Protein AF-A0A2V9WHB7-F1 (afdb_monomer)

Structure (mmCIF, N/CA/C/O backbone):
data_AF-A0A2V9WHB7-F1
#
_entry.id   AF-A0A2V9WHB7-F1
#
loop_
_atom_site.group_PDB
_atom_site.id
_atom_site.type_symbol
_atom_site.label_atom_id
_atom_site.label_alt_id
_atom_site.label_comp_id
_atom_site.label_asym_id
_atom_site.label_entity_id
_atom_site.label_seq_id
_atom_site.pdbx_PDB_ins_code
_atom_site.Cartn_x
_atom_site.Cartn_y
_atom_site.Cartn_z
_atom_site.occupancy
_atom_site.B_iso_or_equiv
_atom_site.auth_seq_id
_atom_site.auth_comp_id
_atom_site.auth_asym_id
_atom_site.auth_atom_id
_atom_site.pdbx_PDB_model_num
ATOM 1 N N . MET A 1 1 ? 63.981 -24.434 88.222 1.00 38.59 1 MET A N 1
ATOM 2 C CA . MET A 1 1 ? 64.074 -25.022 86.869 1.00 38.59 1 MET A CA 1
ATOM 3 C C . MET A 1 1 ? 62.686 -25.508 86.463 1.00 38.59 1 MET A C 1
ATOM 5 O O . MET A 1 1 ? 61.966 -25.971 87.336 1.00 38.59 1 MET A O 1
ATOM 9 N N . THR A 1 2 ? 62.354 -25.331 85.175 1.00 35.75 2 THR A N 1
ATOM 10 C CA . THR A 1 2 ? 61.215 -25.863 84.380 1.00 35.75 2 THR A CA 1
ATOM 11 C C . THR A 1 2 ? 59.774 -25.357 84.613 1.00 35.75 2 THR A C 1
ATOM 13 O O . THR A 1 2 ? 58.996 -25.947 85.348 1.00 35.75 2 THR A O 1
ATOM 16 N N . ASN A 1 3 ? 59.457 -24.267 83.893 1.00 35.62 3 ASN A N 1
ATOM 17 C CA . ASN A 1 3 ? 58.356 -24.009 82.935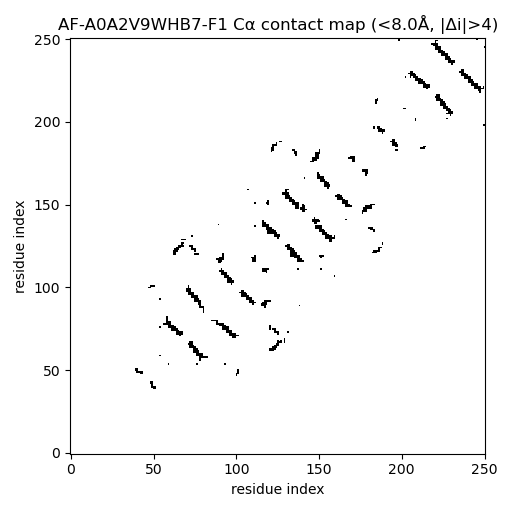 1.00 35.62 3 ASN A CA 1
ATOM 18 C C . ASN A 1 3 ? 56.959 -24.653 83.073 1.00 35.62 3 ASN A C 1
ATOM 20 O O . ASN A 1 3 ? 56.807 -25.867 82.998 1.00 35.62 3 ASN A O 1
ATOM 24 N N . GLY A 1 4 ? 55.928 -23.798 82.975 1.00 34.91 4 GLY A N 1
ATOM 25 C CA . GLY A 1 4 ? 54.572 -24.172 82.550 1.00 34.91 4 GLY A CA 1
ATOM 26 C C . GLY A 1 4 ? 53.637 -22.966 82.360 1.00 34.91 4 GLY A C 1
ATOM 27 O O . GLY A 1 4 ? 53.060 -22.471 83.318 1.00 34.91 4 GLY A O 1
ATOM 28 N N . ILE A 1 5 ? 53.477 -22.497 81.117 1.00 42.34 5 ILE A N 1
ATOM 29 C CA . ILE A 1 5 ? 52.493 -21.483 80.687 1.00 42.34 5 ILE A CA 1
ATOM 30 C C . ILE A 1 5 ? 51.144 -22.170 80.430 1.00 42.34 5 ILE A C 1
ATOM 32 O O . ILE A 1 5 ? 51.133 -23.123 79.655 1.00 42.34 5 ILE A O 1
ATOM 36 N N . ARG A 1 6 ? 50.012 -21.628 80.918 1.00 40.28 6 ARG A N 1
ATOM 37 C CA . ARG A 1 6 ? 48.713 -21.693 80.206 1.00 40.28 6 ARG A CA 1
ATOM 38 C C . ARG A 1 6 ? 47.876 -20.428 80.423 1.00 40.28 6 ARG A C 1
ATOM 40 O O . ARG A 1 6 ? 47.549 -20.062 81.545 1.00 40.28 6 ARG A O 1
ATOM 47 N N . LYS A 1 7 ? 47.572 -19.770 79.299 1.00 38.78 7 LYS A N 1
ATOM 48 C CA . LYS A 1 7 ? 46.720 -18.584 79.156 1.00 38.78 7 LYS A CA 1
ATOM 49 C C . LYS A 1 7 ? 45.236 -18.968 79.117 1.00 38.78 7 LYS A C 1
ATOM 51 O O . LYS A 1 7 ? 44.870 -20.022 78.607 1.00 38.78 7 LYS A O 1
ATOM 56 N N . LEU A 1 8 ? 44.435 -18.045 79.639 1.00 35.12 8 LEU A N 1
ATOM 57 C CA . LEU A 1 8 ? 42.978 -17.993 79.739 1.00 35.12 8 LEU A CA 1
ATOM 58 C C . LEU A 1 8 ? 42.298 -18.018 78.352 1.00 35.12 8 LEU A C 1
ATOM 60 O O . LEU A 1 8 ? 42.702 -17.268 77.464 1.00 35.12 8 LEU A O 1
ATOM 64 N N . SER A 1 9 ? 41.252 -18.828 78.173 1.00 35.56 9 SER A N 1
ATOM 65 C CA . SER A 1 9 ? 40.409 -18.855 76.967 1.00 35.56 9 SER A CA 1
ATOM 66 C C . SER A 1 9 ? 38.978 -18.428 77.306 1.00 35.56 9 SER A C 1
ATOM 68 O O . SER A 1 9 ? 38.278 -19.140 78.024 1.00 35.56 9 SER A O 1
ATOM 70 N N . LEU A 1 10 ? 38.559 -17.273 76.778 1.00 36.78 10 LEU A N 1
ATOM 71 C CA . LEU A 1 10 ? 37.187 -16.758 76.793 1.00 36.78 10 LEU A CA 1
ATOM 72 C C . LEU A 1 10 ? 36.605 -16.909 75.372 1.00 36.78 10 LEU A C 1
ATOM 74 O O . LEU A 1 10 ? 37.235 -16.469 74.411 1.00 36.78 10 LEU A O 1
ATOM 78 N N . LEU A 1 11 ? 35.438 -17.545 75.233 1.00 38.72 11 LEU A N 1
ATOM 79 C CA . LEU A 1 11 ? 34.651 -17.576 73.991 1.00 38.72 11 LEU A CA 1
ATOM 80 C C . LEU A 1 11 ? 34.031 -16.199 73.710 1.00 38.72 11 LEU A C 1
ATOM 82 O O . LEU A 1 11 ? 33.602 -15.570 74.667 1.00 38.72 11 LEU A O 1
ATOM 86 N N . LEU A 1 12 ? 33.879 -15.797 72.436 1.00 35.06 12 LEU A N 1
ATOM 87 C CA . LEU A 1 12 ? 32.679 -15.128 71.880 1.00 35.06 12 LEU A CA 1
ATOM 88 C C . LEU A 1 12 ? 32.832 -14.879 70.362 1.00 35.06 12 LEU A C 1
ATOM 90 O O . LEU A 1 12 ? 33.938 -14.704 69.858 1.00 35.06 12 LEU A O 1
ATOM 94 N N . GLY A 1 13 ? 31.718 -14.989 69.633 1.00 34.31 13 GLY A N 1
ATOM 95 C CA . GLY A 1 13 ? 31.661 -15.342 68.212 1.00 34.31 13 GLY A CA 1
ATOM 96 C C . GLY A 1 13 ? 31.868 -14.231 67.178 1.00 34.31 13 GLY A C 1
ATOM 97 O O . GLY A 1 13 ? 31.855 -13.040 67.466 1.00 34.31 13 GLY A O 1
ATOM 98 N N . PHE A 1 14 ? 32.024 -14.672 65.927 1.00 34.84 14 PHE A N 1
ATOM 99 C CA . PHE A 1 14 ? 32.126 -13.827 64.740 1.00 34.84 14 PHE A CA 1
ATOM 100 C C . PHE A 1 14 ? 30.736 -13.390 64.252 1.00 34.84 14 PHE A C 1
ATOM 102 O O . PHE A 1 14 ? 29.959 -14.218 63.779 1.00 34.84 14 PHE A O 1
ATOM 109 N N . ALA A 1 15 ? 30.455 -12.086 64.285 1.00 37.97 15 ALA A N 1
ATOM 110 C CA . ALA A 1 15 ? 29.385 -11.459 63.509 1.00 37.97 15 ALA A CA 1
ATOM 111 C C . ALA A 1 15 ? 30.008 -10.658 62.351 1.00 37.97 15 ALA A C 1
ATOM 113 O O . ALA A 1 15 ? 30.907 -9.845 62.559 1.00 37.97 15 ALA A O 1
ATOM 114 N N . ARG A 1 16 ? 29.558 -10.913 61.116 1.00 41.75 16 ARG A N 1
ATOM 115 C CA . ARG A 1 16 ? 29.982 -10.199 59.898 1.00 41.75 16 ARG A CA 1
ATOM 116 C C . ARG A 1 16 ? 29.306 -8.823 59.839 1.00 41.75 16 ARG A C 1
ATOM 118 O O . ARG A 1 16 ? 28.082 -8.759 59.828 1.00 41.75 16 ARG A O 1
ATOM 125 N N . ALA A 1 17 ? 30.084 -7.745 59.743 1.00 37.72 17 ALA A N 1
ATOM 126 C CA . ALA A 1 17 ? 29.582 -6.400 59.452 1.00 37.72 17 ALA A CA 1
ATOM 127 C C . ALA A 1 17 ? 29.631 -6.138 57.935 1.00 37.72 17 ALA A C 1
ATOM 129 O O . ALA A 1 17 ? 30.703 -6.175 57.332 1.00 37.72 17 ALA A O 1
ATOM 130 N N . GLY A 1 18 ? 28.471 -5.907 57.314 1.00 41.19 18 GLY A N 1
ATOM 131 C CA . GLY A 1 18 ? 28.349 -5.456 55.924 1.00 41.19 18 GLY A CA 1
ATOM 132 C C . GLY A 1 18 ? 28.331 -3.928 55.846 1.00 41.19 18 GLY A C 1
ATOM 133 O O . GLY A 1 18 ? 27.599 -3.282 56.589 1.00 41.19 18 GLY A O 1
ATOM 134 N N . ILE A 1 19 ? 29.143 -3.356 54.957 1.00 43.69 19 ILE A N 1
ATOM 135 C CA . ILE A 1 19 ? 29.210 -1.915 54.677 1.00 43.69 19 ILE A CA 1
ATOM 136 C C . ILE A 1 19 ? 28.090 -1.553 53.689 1.00 43.69 19 ILE A C 1
ATOM 138 O O . ILE A 1 19 ? 28.009 -2.135 52.609 1.00 43.69 19 ILE A O 1
ATOM 142 N N . LEU A 1 20 ? 27.233 -0.594 54.052 1.00 36.09 20 LEU A N 1
ATOM 143 C CA . LEU A 1 20 ? 26.169 -0.057 53.199 1.00 36.09 20 LEU A CA 1
ATOM 144 C C . LEU A 1 20 ? 26.711 1.142 52.398 1.00 36.09 20 LEU A C 1
ATOM 146 O O . LEU A 1 20 ? 27.039 2.177 52.974 1.00 36.09 20 LEU A O 1
ATOM 150 N N . LEU A 1 21 ? 26.815 1.003 51.075 1.00 36.06 21 LEU A N 1
ATOM 151 C CA . LEU A 1 21 ? 27.204 2.078 50.157 1.00 36.06 21 LEU A CA 1
ATOM 152 C C . LEU A 1 21 ? 25.940 2.822 49.688 1.00 36.06 21 LEU A C 1
ATOM 154 O O . LEU A 1 21 ? 25.114 2.242 48.987 1.00 36.06 21 LEU A O 1
ATOM 158 N N . VAL A 1 22 ? 25.777 4.094 50.064 1.00 41.78 22 VAL A N 1
ATOM 159 C CA . VAL A 1 22 ? 24.663 4.940 49.599 1.00 41.78 22 VAL A CA 1
ATOM 160 C C . VAL A 1 22 ? 25.114 5.734 48.371 1.00 41.78 22 VAL A C 1
ATOM 162 O O . VAL A 1 22 ? 25.967 6.612 48.465 1.00 41.78 22 VAL A O 1
ATOM 165 N N . LEU A 1 23 ? 24.543 5.408 47.212 1.00 36.72 23 LEU A N 1
ATOM 166 C CA . LEU A 1 23 ? 24.788 6.070 45.928 1.00 36.72 23 LEU A CA 1
ATOM 167 C C . LEU A 1 23 ? 23.760 7.200 45.750 1.00 36.72 23 LEU A C 1
ATOM 169 O O . LEU A 1 23 ? 22.570 6.936 45.587 1.00 36.72 23 LEU A O 1
ATOM 173 N N . VAL A 1 24 ? 24.201 8.460 45.808 1.00 44.09 24 VAL A N 1
ATOM 174 C CA . VAL A 1 24 ? 23.337 9.631 45.577 1.00 44.09 24 VAL A CA 1
ATOM 175 C C . VAL A 1 24 ? 23.306 9.932 44.078 1.00 44.09 24 VAL A C 1
ATOM 177 O O . VAL A 1 24 ? 24.292 10.392 43.505 1.00 44.09 24 VAL A O 1
ATOM 180 N N . LEU A 1 25 ? 22.173 9.646 43.435 1.00 41.31 25 LEU A N 1
ATOM 181 C CA . LEU A 1 25 ? 21.941 9.915 42.017 1.00 41.31 25 LEU A CA 1
ATOM 182 C C . LEU A 1 25 ? 21.505 11.382 41.837 1.00 41.31 25 LEU A C 1
ATOM 184 O O . LEU A 1 25 ? 20.400 11.753 42.233 1.00 41.31 25 LEU A O 1
ATOM 188 N N . PHE A 1 26 ? 22.347 12.226 41.237 1.00 43.06 26 PHE A N 1
ATOM 189 C CA . PHE A 1 26 ? 21.941 13.575 40.827 1.00 43.06 26 PHE A CA 1
ATOM 190 C C . PHE A 1 26 ? 21.097 13.493 39.545 1.00 43.06 26 PHE A C 1
ATOM 192 O O . PHE A 1 26 ? 21.614 13.239 38.459 1.00 43.06 26 PHE A O 1
ATOM 199 N N . MET A 1 27 ? 19.786 13.706 39.675 1.00 42.44 27 MET A N 1
ATOM 200 C CA . MET A 1 27 ? 18.871 13.905 38.546 1.00 42.44 27 MET A CA 1
ATOM 201 C C . MET A 1 27 ? 19.138 15.278 37.916 1.00 42.44 27 MET A C 1
ATOM 203 O O . MET A 1 27 ? 18.858 16.311 38.521 1.00 42.44 27 MET A O 1
ATOM 207 N N . ILE A 1 28 ? 19.674 15.299 36.697 1.00 49.56 28 ILE A N 1
ATOM 208 C CA . ILE A 1 28 ? 19.760 16.515 35.880 1.00 49.56 28 ILE A CA 1
ATOM 209 C C . ILE A 1 28 ? 18.359 16.750 35.285 1.00 49.56 28 ILE A C 1
ATOM 211 O O . ILE A 1 28 ? 17.841 15.833 34.640 1.00 49.56 28 ILE A O 1
ATOM 215 N N . PRO A 1 29 ? 17.708 17.914 35.474 1.00 46.94 29 PRO A N 1
ATOM 216 C CA . PRO A 1 29 ? 16.394 18.147 34.889 1.00 46.94 29 PRO A CA 1
ATOM 217 C C . PRO A 1 29 ? 16.497 18.157 33.361 1.00 46.94 29 PRO A C 1
ATOM 219 O O . PRO A 1 29 ? 17.278 18.901 32.765 1.00 46.94 29 PRO A O 1
ATOM 222 N N . THR A 1 30 ? 15.699 17.308 32.721 1.00 49.44 30 THR A N 1
ATOM 223 C CA . THR A 1 30 ? 15.537 17.275 31.269 1.00 49.44 30 THR A CA 1
ATOM 224 C C . THR A 1 30 ? 14.819 18.548 30.832 1.00 49.44 30 THR A C 1
ATOM 226 O O . THR A 1 30 ? 13.659 18.771 31.169 1.00 49.44 30 THR A O 1
ATOM 229 N N . VAL A 1 31 ? 15.497 19.404 30.066 1.00 46.25 31 VAL A N 1
ATOM 230 C CA . VAL A 1 31 ? 14.844 20.543 29.412 1.00 46.25 31 VAL A CA 1
ATOM 231 C C . VAL A 1 31 ? 14.069 20.008 28.210 1.00 46.25 31 VAL A C 1
ATOM 233 O O . VAL A 1 31 ? 14.654 19.663 27.182 1.00 46.25 31 VAL A O 1
ATOM 236 N N . ALA A 1 32 ? 12.745 19.928 28.334 1.00 42.09 32 ALA A N 1
ATOM 237 C CA . ALA A 1 32 ? 11.872 19.661 27.200 1.00 42.09 32 ALA A CA 1
ATOM 238 C C . ALA A 1 32 ? 11.904 20.869 26.248 1.00 42.09 32 ALA A C 1
ATOM 240 O O . ALA A 1 32 ? 11.507 21.975 26.612 1.00 42.09 32 ALA A O 1
ATOM 241 N N . ARG A 1 33 ? 12.387 20.672 25.018 1.00 45.03 33 ARG A N 1
ATOM 242 C CA . ARG A 1 33 ? 12.240 21.670 23.951 1.00 45.03 33 ARG A CA 1
ATOM 243 C C . ARG A 1 33 ? 10.813 21.585 23.411 1.00 45.03 33 ARG A C 1
ATOM 245 O O . ARG A 1 33 ? 10.435 20.560 22.852 1.00 45.03 33 ARG A O 1
ATOM 252 N N . VAL A 1 34 ? 10.032 22.652 23.558 1.00 45.81 34 VAL A N 1
ATOM 253 C CA . VAL A 1 34 ? 8.735 22.782 22.882 1.00 45.81 34 VAL A CA 1
ATOM 254 C C . VAL A 1 34 ? 9.018 23.137 21.423 1.00 45.81 34 VAL A C 1
ATOM 256 O O . VAL A 1 34 ? 9.494 24.229 21.126 1.00 45.81 34 VAL A O 1
ATOM 259 N N . SER A 1 35 ? 8.788 22.193 20.510 1.00 53.59 35 SER A N 1
ATOM 260 C CA . SER A 1 35 ? 8.784 22.482 19.074 1.00 53.59 35 SER A CA 1
ATOM 261 C C . SER A 1 35 ? 7.564 23.348 18.752 1.00 53.59 35 SER A C 1
ATOM 263 O O . SER A 1 35 ? 6.485 23.097 19.291 1.00 53.59 35 SER A O 1
ATOM 265 N N . ALA A 1 36 ? 7.721 24.375 17.913 1.00 51.75 36 ALA A N 1
ATOM 266 C CA . ALA A 1 36 ? 6.612 25.238 17.511 1.00 51.75 36 ALA A CA 1
ATOM 267 C C . ALA A 1 36 ? 5.464 24.395 16.922 1.00 51.75 36 ALA A C 1
ATOM 269 O O . ALA A 1 36 ? 5.696 23.502 16.104 1.00 51.75 36 ALA A O 1
ATOM 270 N N . ALA A 1 37 ? 4.226 24.661 17.347 1.00 51.94 37 ALA A N 1
ATOM 271 C CA . ALA A 1 37 ? 3.063 23.922 16.871 1.00 51.94 37 ALA A CA 1
ATOM 272 C C . ALA A 1 37 ? 2.894 24.115 15.354 1.00 51.94 37 ALA A C 1
ATOM 274 O O . ALA A 1 37 ? 2.823 25.242 14.861 1.00 51.94 37 ALA A O 1
ATOM 275 N N . LYS A 1 38 ? 2.830 23.006 14.610 1.00 53.00 38 LYS A N 1
ATOM 276 C CA . LYS A 1 38 ? 2.509 23.007 13.177 1.00 53.00 38 LYS A CA 1
ATOM 277 C C . LYS A 1 38 ? 1.118 23.619 12.980 1.00 53.00 38 LYS A C 1
ATOM 279 O O . LYS A 1 38 ? 0.216 23.326 13.763 1.00 53.00 38 LYS A O 1
ATOM 284 N N . SER A 1 39 ? 0.945 24.459 11.956 1.00 53.62 39 SER A N 1
ATOM 285 C CA . SER A 1 39 ? -0.338 25.114 11.673 1.00 53.62 39 SER A CA 1
ATOM 286 C C . SER A 1 39 ? -1.483 24.092 11.627 1.00 53.62 39 S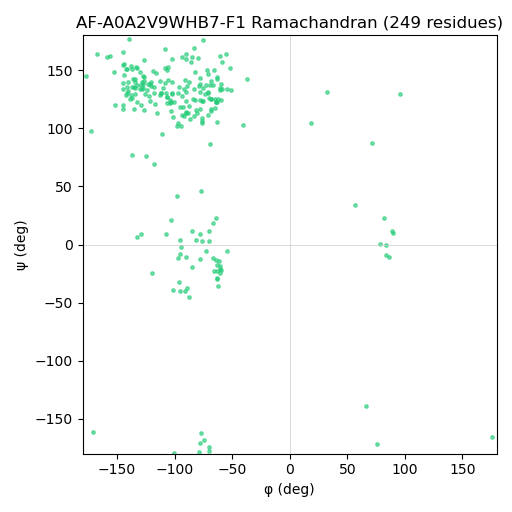ER A C 1
ATOM 288 O O . SER A 1 39 ? -1.321 23.044 10.989 1.00 53.62 39 SER A O 1
ATOM 290 N N . PRO A 1 40 ? -2.619 24.362 12.297 1.00 57.19 40 PRO A N 1
ATOM 291 C CA . PRO A 1 40 ? -3.739 23.439 12.304 1.00 57.19 40 PRO A CA 1
ATOM 292 C C . PRO A 1 40 ? -4.345 23.319 10.897 1.00 57.19 40 PRO A C 1
ATOM 294 O O . PRO A 1 40 ? -4.286 24.270 10.112 1.00 57.19 40 PRO A O 1
ATOM 297 N N . PRO A 1 41 ? -4.922 22.156 10.562 1.00 63.16 41 PRO A N 1
ATOM 298 C CA . PRO A 1 41 ? -5.646 21.973 9.310 1.00 63.16 41 PRO A CA 1
ATOM 299 C C . PRO A 1 41 ? -6.846 22.940 9.193 1.00 63.16 41 PRO A C 1
ATOM 301 O O . PRO A 1 41 ? -7.297 23.490 10.204 1.00 63.16 41 PRO A O 1
ATOM 304 N N . PRO A 1 42 ? -7.379 23.158 7.971 1.00 67.00 42 PRO A N 1
ATOM 305 C CA . PRO A 1 42 ? -8.574 23.972 7.747 1.00 67.00 42 PRO A CA 1
ATOM 306 C C . PRO A 1 42 ? -9.750 23.548 8.636 1.00 67.00 42 PRO A C 1
ATOM 308 O O . PRO A 1 42 ? -9.876 22.388 9.014 1.00 67.00 42 PRO A O 1
ATOM 311 N N . ARG A 1 43 ? -10.642 24.484 8.969 1.00 53.47 43 ARG A N 1
ATOM 312 C CA . ARG A 1 43 ? -11.769 24.221 9.874 1.00 53.47 43 ARG A CA 1
ATOM 313 C C . ARG A 1 43 ? -12.748 23.195 9.277 1.00 53.47 43 ARG A C 1
ATOM 315 O O . ARG A 1 43 ? -13.321 23.436 8.219 1.00 53.47 43 ARG A O 1
ATOM 322 N N . SER A 1 44 ? -12.980 22.105 10.008 1.00 59.75 44 SER A N 1
ATOM 323 C CA . SER A 1 44 ? -14.034 21.105 9.776 1.00 59.75 44 SER A CA 1
ATOM 324 C C . SER A 1 44 ? -15.433 21.746 9.802 1.00 59.75 44 SER A C 1
ATOM 326 O O . SER A 1 44 ? -15.731 22.525 10.710 1.00 59.75 44 SER A O 1
ATOM 328 N N . THR A 1 45 ? -16.302 21.430 8.837 1.00 57.22 45 THR A N 1
ATOM 329 C CA . THR A 1 45 ? -17.731 21.829 8.848 1.00 57.22 45 THR A CA 1
ATOM 330 C C . THR A 1 45 ? -18.606 20.603 9.121 1.00 57.22 45 THR A C 1
ATOM 332 O O . THR A 1 45 ? -18.094 19.495 9.110 1.00 57.22 45 THR A O 1
ATOM 335 N N . GLY A 1 46 ? -19.904 20.759 9.402 1.00 58.06 46 GLY A N 1
ATOM 336 C CA . GLY A 1 46 ? -20.762 19.726 10.024 1.00 58.06 46 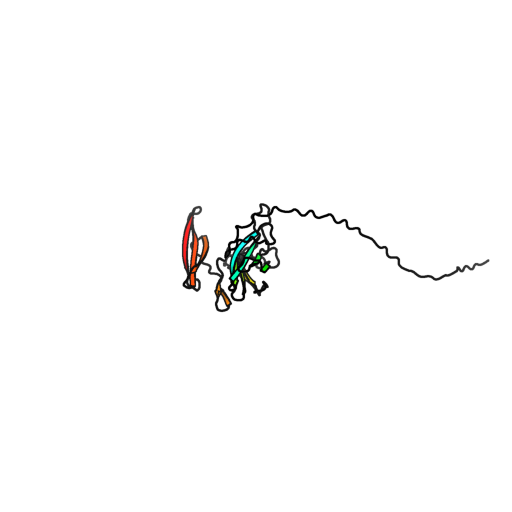GLY A CA 1
ATOM 337 C C . GLY A 1 46 ? -20.852 18.331 9.369 1.00 58.06 46 GLY A C 1
ATOM 338 O O . GLY A 1 46 ? -21.451 17.445 9.967 1.00 58.06 46 GLY A O 1
ATOM 339 N N . SER A 1 47 ? -20.253 18.106 8.195 1.00 67.31 47 SER A N 1
ATOM 340 C CA . SER A 1 47 ? -20.104 16.789 7.553 1.00 67.31 47 SER A CA 1
ATOM 341 C C . SER A 1 47 ? -18.689 16.495 7.022 1.00 67.31 47 SER A C 1
ATOM 343 O O . SER A 1 47 ? -18.491 15.509 6.317 1.00 67.31 47 SER A O 1
ATOM 345 N N . SER A 1 48 ? -17.706 17.355 7.294 1.00 78.38 48 SER A N 1
ATOM 346 C CA . SER A 1 48 ? -16.338 17.246 6.785 1.00 78.38 48 SER A CA 1
ATOM 347 C C . SER A 1 48 ? -15.328 17.516 7.890 1.00 78.38 48 SER A C 1
ATOM 349 O O . SER A 1 48 ? -15.468 18.476 8.644 1.00 78.38 48 SER A O 1
ATOM 351 N N . PHE A 1 49 ? -14.280 16.696 7.970 1.00 84.00 49 PHE A N 1
ATOM 352 C CA . PHE A 1 49 ? -13.166 16.936 8.879 1.00 84.00 49 PHE A CA 1
ATOM 353 C C . PHE A 1 49 ? -11.869 17.185 8.117 1.00 84.00 49 PHE A C 1
ATOM 355 O O . PHE A 1 49 ? -11.634 16.615 7.051 1.00 84.00 49 PHE A O 1
ATOM 362 N N . ALA A 1 50 ? -11.007 18.015 8.693 1.00 85.31 50 ALA A N 1
ATOM 363 C CA . ALA A 1 50 ? -9.601 18.056 8.337 1.00 85.31 50 ALA A CA 1
ATOM 364 C C . ALA A 1 50 ? -8.789 17.904 9.624 1.00 85.31 50 ALA A C 1
ATOM 366 O O . ALA A 1 50 ? -8.848 18.748 10.516 1.00 85.31 50 ALA A O 1
ATOM 367 N N . THR A 1 51 ? -8.045 16.805 9.722 1.00 84.81 51 THR A N 1
ATOM 368 C CA . THR A 1 51 ? -7.301 16.441 10.930 1.00 84.81 51 THR A CA 1
ATOM 369 C C . THR A 1 51 ? -5.855 16.146 10.565 1.00 84.81 51 THR A C 1
ATOM 371 O O . THR A 1 51 ? -5.574 15.428 9.607 1.00 84.81 51 THR A O 1
ATOM 374 N N . ALA A 1 52 ? -4.926 16.704 11.337 1.00 87.31 52 ALA A N 1
ATOM 375 C CA . ALA A 1 52 ? -3.518 16.353 11.264 1.00 87.31 52 ALA A CA 1
ATOM 376 C C . ALA A 1 52 ? -3.237 15.289 12.327 1.00 87.31 52 ALA A C 1
ATOM 378 O O . ALA A 1 52 ? -3.412 15.541 13.518 1.00 87.31 52 ALA A O 1
ATOM 379 N N . TYR A 1 53 ? -2.811 14.104 11.898 1.00 88.12 53 TYR A N 1
ATOM 380 C CA . TYR A 1 53 ? -2.476 13.016 12.810 1.00 88.12 53 TYR A CA 1
ATOM 381 C C . TYR A 1 53 ? -0.996 13.041 13.180 1.00 88.12 53 TYR A C 1
ATOM 383 O O . TYR A 1 53 ? -0.126 13.155 12.314 1.00 88.12 53 TYR A O 1
ATOM 391 N N . SER A 1 54 ? -0.716 12.893 14.473 1.00 87.19 54 SER A N 1
ATOM 392 C CA . SER A 1 54 ? 0.641 12.729 14.988 1.00 87.19 54 SER A CA 1
ATOM 393 C C . SER A 1 54 ? 1.017 11.252 14.992 1.00 87.19 54 SER A C 1
ATOM 395 O O . SER A 1 54 ? 0.485 10.469 15.772 1.00 87.19 54 SER A O 1
ATOM 397 N N . VAL A 1 55 ? 1.974 10.885 14.148 1.00 84.06 55 VAL A N 1
ATOM 398 C CA . VAL A 1 55 ? 2.641 9.575 14.162 1.00 84.06 55 VAL A CA 1
ATOM 399 C C . VAL A 1 55 ? 4.025 9.725 14.813 1.00 84.06 55 VAL A C 1
ATOM 401 O O . VAL A 1 55 ? 4.525 10.849 14.877 1.00 84.06 55 VAL A O 1
ATOM 404 N N . PRO A 1 56 ? 4.666 8.654 15.317 1.00 82.31 56 PRO A N 1
ATOM 405 C CA . PRO A 1 56 ? 5.879 8.734 16.146 1.00 82.31 56 PRO A CA 1
ATOM 406 C C . PRO A 1 56 ? 7.154 9.016 15.327 1.00 82.31 56 PRO A C 1
ATOM 408 O O . PRO A 1 56 ? 8.185 8.373 15.504 1.00 82.31 56 PRO A O 1
ATOM 411 N N . TYR A 1 57 ? 7.084 9.986 14.415 1.00 78.69 57 TYR A N 1
ATOM 412 C CA . TYR A 1 57 ? 8.171 10.432 13.557 1.00 78.69 57 TYR A CA 1
ATOM 413 C C . TYR A 1 57 ? 8.182 11.955 13.480 1.00 78.69 57 TYR A C 1
ATOM 415 O O . TYR A 1 57 ? 7.148 12.575 13.232 1.00 78.69 57 TYR A O 1
ATOM 423 N N . SER A 1 58 ? 9.369 12.554 13.594 1.00 76.62 58 SER A N 1
ATOM 424 C CA . SER A 1 58 ? 9.559 14.002 13.414 1.00 76.62 58 SER A CA 1
ATOM 425 C C . SER A 1 58 ? 9.216 14.470 11.995 1.00 76.62 58 SER A C 1
ATOM 427 O O . SER A 1 58 ? 8.778 15.601 11.804 1.00 76.62 58 SER A O 1
ATOM 429 N N . TYR A 1 59 ? 9.381 13.586 11.007 1.00 77.94 59 TYR A N 1
ATOM 430 C CA . TYR A 1 59 ? 8.999 13.797 9.615 1.00 77.94 59 TYR A CA 1
ATOM 431 C C . TYR A 1 59 ? 8.172 12.605 9.154 1.00 77.94 59 TYR A C 1
ATOM 433 O O . TYR A 1 59 ? 8.648 11.471 9.175 1.00 77.94 59 TYR A O 1
ATOM 441 N N . SER A 1 60 ? 6.934 12.848 8.736 1.00 83.06 60 SER A N 1
ATOM 442 C CA . SER A 1 60 ? 6.001 11.800 8.326 1.00 83.06 60 SER A CA 1
ATOM 443 C C . SER A 1 60 ? 5.120 12.237 7.170 1.00 83.06 60 SER A C 1
ATOM 445 O O . SER A 1 60 ? 4.888 13.428 6.952 1.00 83.06 60 SER A O 1
ATOM 447 N N . VAL A 1 61 ? 4.637 11.247 6.425 1.00 85.69 61 VAL A N 1
ATOM 448 C CA . VAL A 1 61 ? 3.635 11.413 5.374 1.00 85.69 61 VAL A CA 1
ATOM 449 C C . VAL A 1 61 ? 2.576 10.325 5.505 1.00 85.69 61 VAL A C 1
ATOM 451 O O . VAL A 1 61 ? 2.899 9.170 5.789 1.00 85.69 61 VAL A O 1
ATOM 454 N N . ALA A 1 62 ? 1.319 10.678 5.244 1.00 90.19 62 ALA A N 1
ATOM 455 C CA . ALA A 1 62 ? 0.308 9.688 4.900 1.00 90.19 62 ALA A CA 1
ATOM 456 C C . ALA A 1 62 ? 0.584 9.200 3.468 1.00 90.19 62 ALA A C 1
ATOM 458 O O . ALA A 1 62 ? 0.801 10.010 2.567 1.00 90.19 62 ALA A O 1
ATOM 459 N N . LYS A 1 63 ? 0.633 7.884 3.272 1.00 88.38 63 LYS A N 1
ATOM 460 C CA . LYS A 1 63 ? 0.922 7.239 1.983 1.00 88.38 63 LYS A CA 1
ATOM 461 C C . LYS A 1 63 ? -0.330 6.737 1.291 1.00 88.38 63 LYS A C 1
ATOM 463 O O . LYS A 1 63 ? -0.436 6.838 0.076 1.00 88.38 63 LYS A O 1
ATOM 468 N N . SER A 1 64 ? -1.265 6.197 2.063 1.00 92.25 64 SER A N 1
ATOM 469 C CA . SER A 1 64 ? -2.484 5.606 1.533 1.00 92.25 64 SER A CA 1
ATOM 470 C C . SER A 1 64 ? -3.599 5.700 2.565 1.00 92.25 64 SER A C 1
ATOM 472 O O . SER A 1 64 ? -3.345 5.681 3.771 1.00 92.25 64 SER A O 1
ATOM 474 N N . ILE A 1 65 ? -4.829 5.823 2.087 1.00 95.25 65 ILE A N 1
ATOM 475 C CA . ILE A 1 65 ? -6.037 5.837 2.901 1.00 95.25 65 ILE A CA 1
ATOM 476 C C . ILE A 1 65 ? -7.079 4.958 2.225 1.00 95.25 65 ILE A C 1
ATOM 478 O O . ILE A 1 65 ? -7.199 4.948 0.999 1.00 95.25 65 ILE A O 1
ATOM 482 N N . SER A 1 66 ? -7.846 4.235 3.027 1.00 96.06 66 SER A N 1
ATOM 483 C CA . SER A 1 66 ? -8.968 3.440 2.550 1.00 96.06 66 SER A CA 1
ATOM 484 C C . SER A 1 66 ? -10.121 3.538 3.537 1.00 96.06 66 SER A C 1
ATOM 486 O O . SER A 1 66 ? -9.921 3.483 4.750 1.00 96.06 66 SER A O 1
ATOM 488 N N . GLN A 1 67 ? -11.329 3.729 3.012 1.00 95.25 67 GLN A N 1
ATOM 489 C CA . GLN A 1 67 ? -12.544 3.709 3.814 1.00 95.25 67 GLN A CA 1
ATOM 490 C C . GLN A 1 67 ? -12.895 2.261 4.174 1.00 95.25 67 GLN A C 1
ATOM 492 O O . GLN A 1 67 ? -12.851 1.374 3.323 1.00 95.25 67 GLN A O 1
ATOM 497 N N . ALA A 1 68 ? -13.239 2.029 5.435 1.00 94.19 68 ALA A N 1
ATOM 498 C CA . ALA A 1 68 ? -13.755 0.760 5.921 1.00 94.19 68 ALA A CA 1
ATOM 499 C C . ALA A 1 68 ? -15.275 0.675 5.719 1.00 94.19 68 ALA A C 1
ATOM 501 O O . ALA A 1 68 ? -15.968 1.692 5.690 1.00 94.19 68 ALA A O 1
ATOM 502 N N . SER A 1 69 ? -15.818 -0.543 5.666 1.00 90.31 69 SER A N 1
ATOM 503 C CA . SER A 1 69 ? -17.268 -0.789 5.573 1.00 90.31 69 SER A CA 1
ATOM 504 C C . SER A 1 69 ? -18.065 -0.211 6.750 1.00 90.31 69 SER A C 1
ATOM 506 O O . SER A 1 69 ? -19.251 0.069 6.611 1.00 90.31 69 SER A O 1
ATOM 508 N N . SER A 1 70 ? -17.412 0.025 7.892 1.00 89.56 70 SER A N 1
ATOM 509 C CA . SER A 1 70 ? -17.985 0.716 9.052 1.00 89.56 70 SER A CA 1
ATOM 510 C C . SER A 1 70 ? -18.167 2.228 8.858 1.00 89.56 70 SER A C 1
ATOM 512 O O . SER A 1 70 ? -18.683 2.893 9.751 1.00 89.56 70 SER A O 1
ATOM 514 N N . GLY A 1 71 ? -17.706 2.795 7.738 1.00 91.50 71 GLY A N 1
ATOM 515 C CA . GLY A 1 71 ? -17.718 4.233 7.461 1.00 91.50 71 GLY A CA 1
ATOM 516 C C . GLY A 1 71 ? -16.501 4.996 7.999 1.00 91.50 71 GLY A C 1
ATOM 517 O O . GLY A 1 71 ? -16.308 6.149 7.619 1.00 91.50 71 GLY A O 1
ATOM 518 N N . GLY A 1 72 ? -15.670 4.363 8.836 1.00 93.81 72 GLY A N 1
ATOM 519 C CA . GLY A 1 72 ? -14.366 4.890 9.251 1.00 93.81 72 GLY A CA 1
ATOM 520 C C . GLY A 1 72 ? -13.282 4.709 8.186 1.00 93.81 72 GLY A C 1
ATOM 521 O O . GLY A 1 72 ? -13.548 4.286 7.062 1.00 93.81 72 GLY A O 1
ATOM 522 N N . PHE A 1 73 ? -12.034 4.990 8.547 1.00 96.12 73 PHE A N 1
ATOM 523 C CA . PHE A 1 73 ? -10.886 4.940 7.648 1.00 96.12 73 PHE A CA 1
ATOM 524 C C . PHE A 1 73 ? -9.713 4.193 8.272 1.00 96.12 73 PHE A C 1
ATOM 526 O O . PHE A 1 73 ? -9.496 4.200 9.483 1.00 96.12 73 PHE A O 1
ATOM 533 N N . VAL A 1 74 ? -8.906 3.597 7.410 1.00 97.38 74 VAL A N 1
ATOM 534 C CA . VAL A 1 74 ? -7.562 3.134 7.730 1.00 97.38 74 VAL A CA 1
ATOM 535 C C . VAL A 1 74 ? -6.568 3.994 6.963 1.00 97.38 74 VAL A C 1
ATOM 537 O O . VAL A 1 74 ? -6.719 4.216 5.761 1.00 97.38 74 VAL A O 1
ATOM 540 N N . VAL A 1 75 ? -5.569 4.515 7.668 1.00 96.69 75 VAL A N 1
ATOM 541 C CA . VAL A 1 75 ? -4.558 5.418 7.111 1.00 96.69 75 VAL A CA 1
ATOM 542 C C . VAL A 1 75 ? -3.196 4.788 7.309 1.00 96.69 75 VAL A C 1
ATOM 544 O O . VAL A 1 75 ? -2.797 4.481 8.428 1.00 96.69 75 VAL A O 1
ATOM 547 N N . GLY A 1 76 ? -2.468 4.608 6.219 1.00 94.19 76 GLY A N 1
ATOM 548 C CA . GLY A 1 76 ? -1.083 4.193 6.255 1.00 94.19 76 GLY A CA 1
ATOM 549 C C . GLY A 1 76 ? -0.158 5.395 6.224 1.00 94.19 76 GLY A C 1
ATOM 550 O O . GLY A 1 76 ? -0.262 6.245 5.338 1.00 94.19 76 GLY A O 1
ATOM 551 N N . ALA A 1 77 ? 0.762 5.457 7.174 1.00 91.06 77 ALA A N 1
ATOM 552 C CA . ALA A 1 77 ? 1.751 6.509 7.287 1.00 91.06 77 ALA A CA 1
ATOM 553 C C . ALA A 1 77 ? 3.155 5.919 7.375 1.00 91.06 77 ALA A C 1
ATOM 555 O O . ALA A 1 77 ? 3.392 4.883 7.999 1.00 91.06 77 ALA A O 1
ATOM 556 N N . LEU A 1 78 ? 4.095 6.626 6.762 1.00 83.56 78 LEU A N 1
ATOM 557 C CA . LEU A 1 78 ? 5.514 6.336 6.854 1.00 83.56 78 LEU A CA 1
ATOM 558 C C . LEU A 1 78 ? 6.252 7.583 7.288 1.00 83.56 78 LEU A C 1
ATOM 560 O O . LEU A 1 78 ? 5.790 8.718 7.135 1.00 83.56 78 LEU A O 1
ATOM 564 N N . CYS A 1 79 ? 7.431 7.355 7.827 1.00 80.81 79 CYS A N 1
ATOM 565 C CA . CYS A 1 79 ? 8.350 8.429 8.083 1.00 80.81 79 CYS A CA 1
ATOM 566 C C . CYS A 1 79 ? 8.931 8.944 6.742 1.00 80.81 79 CYS A C 1
ATOM 568 O O . CYS A 1 79 ? 8.976 8.219 5.745 1.00 80.81 79 CYS A O 1
ATOM 570 N N . SER A 1 80 ? 9.282 10.229 6.669 1.00 73.44 80 SER A N 1
ATOM 571 C CA . SER A 1 80 ? 9.699 10.895 5.425 1.00 73.44 80 SER A CA 1
ATOM 572 C C . SER A 1 80 ? 11.188 11.198 5.419 1.00 73.44 80 SER A C 1
ATOM 574 O O . SER A 1 80 ? 11.717 11.691 6.411 1.00 73.44 80 SER A O 1
ATOM 576 N N . ALA A 1 81 ? 11.845 10.998 4.275 1.00 62.44 81 ALA A N 1
ATOM 577 C CA . ALA A 1 81 ? 13.249 11.358 4.070 1.00 62.44 81 ALA A CA 1
ATOM 578 C C . ALA A 1 81 ? 13.484 12.870 3.852 1.00 62.44 81 ALA A C 1
ATOM 580 O O . ALA A 1 81 ? 14.616 13.280 3.639 1.00 62.44 81 ALA A O 1
ATOM 581 N N . ALA A 1 82 ? 12.447 13.716 3.917 1.00 54.22 82 ALA A N 1
ATOM 582 C CA . ALA A 1 82 ? 12.546 15.166 3.692 1.00 54.22 82 ALA A CA 1
ATOM 583 C C . ALA A 1 82 ? 13.288 15.957 4.800 1.00 54.22 82 ALA A C 1
ATOM 585 O O . ALA A 1 82 ? 13.246 17.185 4.813 1.00 54.22 82 ALA A O 1
ATOM 586 N N . ALA A 1 83 ? 13.974 15.281 5.724 1.00 45.31 83 ALA A N 1
ATOM 587 C CA . ALA A 1 83 ? 14.937 15.909 6.617 1.00 45.31 83 ALA A CA 1
ATOM 588 C C . ALA A 1 83 ? 16.315 15.877 5.945 1.00 45.31 83 ALA A C 1
ATOM 590 O O . ALA A 1 83 ? 16.809 14.802 5.619 1.00 45.31 83 ALA A O 1
ATOM 591 N N . ALA A 1 84 ? 16.953 17.037 5.772 1.00 44.22 84 ALA A N 1
ATOM 592 C CA . ALA A 1 84 ? 18.283 17.215 5.171 1.00 44.22 84 ALA A CA 1
ATOM 593 C C . ALA A 1 84 ? 19.452 16.565 5.953 1.00 44.22 84 ALA A C 1
ATOM 595 O O . ALA A 1 84 ? 20.605 16.966 5.820 1.00 44.22 84 ALA A O 1
ATOM 596 N N . THR A 1 85 ? 19.175 15.555 6.771 1.00 46.22 85 THR A N 1
ATOM 597 C CA . THR A 1 85 ? 20.166 14.702 7.409 1.00 46.22 85 THR A CA 1
ATOM 598 C C . THR A 1 85 ? 19.699 13.264 7.277 1.00 46.22 85 THR A C 1
ATOM 600 O O . THR A 1 85 ? 18.676 12.873 7.841 1.00 46.22 85 THR A O 1
ATOM 603 N N . THR A 1 86 ? 20.490 12.469 6.564 1.00 38.72 86 THR A N 1
ATOM 604 C CA . THR A 1 86 ? 20.585 11.024 6.774 1.00 38.72 86 THR A CA 1
ATOM 605 C C . THR A 1 86 ? 20.503 10.676 8.273 1.00 38.72 86 THR A C 1
ATOM 607 O O . THR A 1 86 ? 21.086 11.400 9.083 1.00 38.72 86 THR A O 1
ATOM 610 N N . PRO A 1 87 ? 19.842 9.571 8.652 1.00 51.19 87 PRO A N 1
ATOM 611 C CA . PRO A 1 87 ? 19.526 8.441 7.795 1.00 51.19 87 PRO A CA 1
ATOM 612 C C . PRO A 1 87 ? 18.101 8.528 7.245 1.00 51.19 87 PRO A C 1
ATOM 614 O O . PRO A 1 87 ? 17.142 8.710 7.989 1.00 51.19 87 PRO A O 1
ATOM 617 N N . ASN A 1 88 ? 17.983 8.356 5.926 1.00 57.81 88 ASN A N 1
ATOM 618 C CA . ASN A 1 88 ? 17.110 7.366 5.297 1.00 57.81 88 ASN A CA 1
ATOM 619 C C . ASN A 1 88 ? 16.023 6.859 6.237 1.00 57.81 88 ASN A C 1
ATOM 621 O O . ASN A 1 88 ? 16.328 6.094 7.151 1.00 57.81 88 ASN A O 1
ATOM 625 N N . CYS A 1 89 ? 14.790 7.314 6.044 1.00 64.00 89 CYS A N 1
ATOM 626 C CA . CYS A 1 89 ? 13.743 7.032 7.001 1.00 64.00 89 CYS A CA 1
ATOM 627 C C . CYS A 1 89 ? 13.350 5.547 6.994 1.00 64.00 89 CYS A C 1
ATOM 629 O O . CYS A 1 89 ? 12.430 5.131 6.298 1.00 64.00 89 CYS A O 1
ATOM 631 N N . ASN A 1 90 ? 14.080 4.764 7.785 1.00 68.12 90 ASN A N 1
ATOM 632 C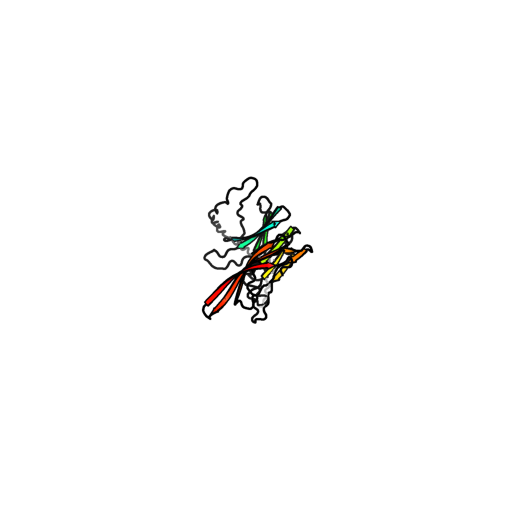 CA . ASN A 1 90 ? 14.015 3.311 7.856 1.00 68.12 90 ASN A CA 1
ATOM 633 C C . ASN A 1 90 ? 13.130 2.879 9.037 1.00 68.12 90 ASN A C 1
ATOM 635 O O . ASN A 1 90 ? 13.493 2.040 9.858 1.00 68.12 90 ASN A O 1
ATOM 639 N N . GLY A 1 91 ? 12.008 3.583 9.195 1.00 74.44 91 GLY A N 1
ATOM 640 C CA . GLY A 1 91 ? 11.072 3.387 10.293 1.00 74.44 91 GLY A CA 1
ATOM 641 C C . GLY A 1 91 ? 9.991 2.361 9.948 1.00 74.44 91 GLY A C 1
ATOM 642 O O . GLY A 1 91 ? 9.726 2.115 8.764 1.00 74.44 91 GLY A O 1
ATOM 643 N N . PRO A 1 92 ? 9.333 1.784 10.967 1.00 84.56 92 PRO A N 1
ATOM 644 C CA . PRO A 1 92 ? 8.181 0.924 10.752 1.00 84.56 92 PRO A CA 1
ATOM 645 C C . PRO A 1 92 ? 7.044 1.649 10.013 1.00 84.56 92 PRO A C 1
ATOM 647 O O . PRO A 1 92 ? 6.903 2.873 10.055 1.00 84.56 92 PRO A O 1
ATOM 650 N N . ALA A 1 93 ? 6.177 0.888 9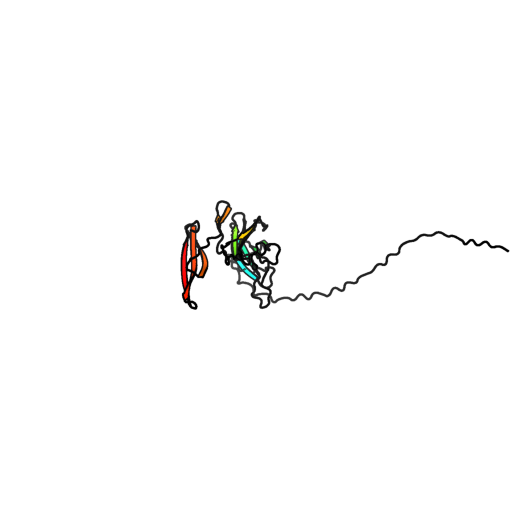.359 1.00 87.06 93 ALA A N 1
ATOM 651 C CA . ALA A 1 93 ? 4.924 1.426 8.852 1.00 87.06 93 ALA A CA 1
ATOM 652 C C . ALA A 1 93 ? 3.971 1.687 10.010 1.00 87.06 93 ALA A C 1
ATOM 654 O O . ALA A 1 93 ? 3.852 0.852 10.900 1.00 87.06 93 ALA A O 1
ATOM 655 N N . THR A 1 94 ? 3.273 2.816 9.991 1.00 91.88 94 THR A N 1
ATOM 656 C CA . THR A 1 94 ? 2.228 3.114 10.967 1.00 91.88 94 THR A CA 1
ATOM 657 C C . THR A 1 94 ? 0.872 2.978 10.292 1.00 91.88 94 THR A C 1
ATOM 659 O O . THR A 1 94 ? 0.603 3.682 9.321 1.00 91.88 94 THR A O 1
ATOM 662 N N . VAL A 1 95 ? 0.003 2.111 10.811 1.00 95.00 95 VAL A N 1
ATOM 663 C CA . VAL A 1 95 ? -1.409 2.058 10.409 1.00 95.00 95 VAL A CA 1
ATOM 664 C C . VAL A 1 95 ? -2.243 2.707 11.501 1.00 95.00 95 VAL A C 1
ATOM 666 O O . VAL A 1 95 ? -2.166 2.318 12.667 1.00 95.00 95 VAL A O 1
ATOM 669 N N . LEU A 1 96 ? -3.031 3.702 11.116 1.00 96.25 96 LEU A N 1
ATOM 670 C CA . LEU A 1 96 ? -4.017 4.350 11.962 1.00 96.25 96 LEU A CA 1
ATOM 671 C C . LEU A 1 96 ? -5.400 3.818 11.601 1.00 96.25 96 LEU A C 1
ATOM 673 O O . LEU A 1 96 ? -5.724 3.679 10.420 1.00 96.25 96 LEU A O 1
ATOM 677 N N . ARG A 1 97 ? -6.227 3.584 12.615 1.00 95.81 97 ARG A N 1
ATOM 678 C CA . ARG A 1 97 ? -7.676 3.423 12.473 1.00 95.81 97 ARG A CA 1
ATOM 679 C C . ARG A 1 97 ? -8.332 4.713 12.920 1.00 95.81 97 ARG A C 1
ATOM 681 O O . ARG A 1 97 ? -8.028 5.221 13.998 1.00 95.81 97 ARG A O 1
ATOM 688 N N . VAL A 1 98 ? -9.219 5.230 12.091 1.00 95.19 98 VAL A N 1
ATOM 689 C CA . VAL A 1 98 ? -9.880 6.515 12.277 1.00 95.19 98 VAL A CA 1
ATOM 690 C C . VAL A 1 98 ? -11.383 6.300 12.131 1.00 95.19 98 VAL A C 1
ATOM 692 O O . VAL A 1 98 ? -11.814 5.552 11.257 1.00 95.19 98 VAL A O 1
ATOM 695 N N . ASP A 1 99 ? -12.193 6.908 12.989 1.00 92.75 99 ASP A N 1
ATOM 696 C CA . ASP A 1 99 ? -13.651 6.861 12.833 1.00 92.75 99 ASP A CA 1
ATOM 697 C C . ASP A 1 99 ? -14.152 7.779 11.699 1.00 92.75 99 ASP A C 1
ATOM 699 O O . ASP A 1 99 ? -13.389 8.510 11.066 1.00 92.75 99 ASP A O 1
ATOM 703 N N . SER A 1 100 ? -15.457 7.740 11.422 1.00 91.19 100 SER A N 1
ATOM 704 C CA . SER A 1 100 ? -16.089 8.563 10.380 1.00 91.19 100 SER A CA 1
ATOM 705 C C . SER A 1 100 ? -16.004 10.073 10.646 1.00 91.19 100 SER A C 1
ATOM 707 O O . SER A 1 100 ? -16.191 10.867 9.729 1.00 91.19 100 SER A O 1
ATOM 709 N N . SER A 1 101 ? -15.727 10.470 11.890 1.00 89.31 101 SER A N 1
ATOM 710 C CA . SER A 1 101 ? -15.586 11.863 12.323 1.00 89.31 101 SER A CA 1
ATOM 711 C C . SER A 1 101 ? -14.130 12.336 12.315 1.00 89.31 101 SER A C 1
ATOM 713 O O . SER A 1 101 ? -13.859 13.497 12.622 1.00 89.31 101 SER A O 1
ATOM 715 N N . GLY A 1 102 ? -13.186 11.459 11.966 1.00 89.19 102 GLY A N 1
ATOM 716 C CA . GLY A 1 102 ? -11.772 11.789 11.892 1.00 89.19 102 GLY A CA 1
ATOM 717 C C . GLY A 1 102 ? -10.999 11.607 13.198 1.00 89.19 102 GLY A C 1
ATOM 718 O O . GLY A 1 102 ? -9.854 12.064 13.257 1.00 89.19 102 GLY A O 1
ATOM 719 N N . ASN A 1 103 ? -11.553 10.957 14.228 1.00 90.00 103 ASN A N 1
ATOM 720 C CA . ASN A 1 103 ? -10.824 10.692 15.475 1.00 90.00 103 ASN A CA 1
ATOM 721 C C . ASN A 1 103 ? -10.028 9.386 15.388 1.00 90.00 103 ASN A C 1
ATOM 723 O O . ASN A 1 103 ? -10.520 8.383 14.869 1.00 90.00 103 ASN A O 1
ATOM 727 N N . ILE A 1 104 ? -8.808 9.383 15.936 1.00 92.62 104 ILE A N 1
ATOM 728 C CA . ILE A 1 104 ? -7.983 8.171 16.026 1.00 92.62 104 ILE A CA 1
ATOM 729 C C . ILE A 1 104 ? -8.628 7.195 17.013 1.00 92.62 104 ILE A C 1
ATOM 731 O O . ILE A 1 104 ? -8.829 7.522 18.179 1.00 92.62 104 ILE A O 1
ATOM 735 N N . GLN A 1 105 ? -8.877 5.979 16.542 1.00 94.25 105 GLN A N 1
ATOM 736 C CA . GLN A 1 105 ? -9.332 4.841 17.338 1.00 94.25 105 GLN A CA 1
ATOM 737 C C . GLN A 1 105 ? -8.147 3.970 17.772 1.00 94.25 105 GLN A C 1
ATOM 739 O O . GLN A 1 105 ? -8.081 3.514 18.910 1.00 94.25 105 GLN A O 1
ATOM 744 N N . SER A 1 106 ? -7.173 3.763 16.882 1.00 95.12 106 SER A N 1
ATOM 745 C CA . SER A 1 106 ? -5.919 3.092 17.225 1.00 95.12 106 SER A CA 1
ATOM 746 C C . SER A 1 106 ? -4.785 3.475 16.279 1.00 95.12 106 SER A C 1
ATOM 748 O O . SER A 1 106 ? -5.007 3.979 15.176 1.00 95.12 106 SER A O 1
ATOM 750 N N . GLN A 1 107 ? -3.555 3.221 16.723 1.00 94.38 107 GLN A N 1
ATOM 751 C CA . GLN A 1 107 ? -2.346 3.402 15.934 1.00 94.38 107 GLN A CA 1
ATOM 752 C C . GLN A 1 107 ? -1.361 2.276 16.244 1.00 94.38 107 GLN A C 1
ATOM 754 O O . GLN A 1 107 ? -1.035 2.038 17.407 1.00 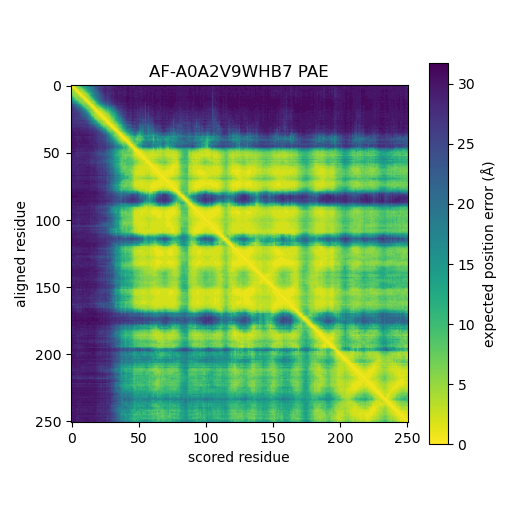94.38 107 GLN A O 1
ATOM 759 N N . THR A 1 108 ? -0.861 1.608 15.208 1.00 93.94 108 THR A N 1
ATOM 760 C CA . THR A 1 108 ? 0.049 0.467 15.358 1.00 93.94 108 THR A CA 1
ATOM 761 C C . THR A 1 108 ? 1.219 0.590 14.395 1.00 93.94 108 THR A C 1
ATOM 763 O O . THR A 1 108 ? 1.034 0.917 13.223 1.00 93.94 108 THR A O 1
ATOM 766 N N . GLN A 1 109 ? 2.427 0.344 14.903 1.00 91.31 109 GLN A N 1
ATOM 767 C CA . GLN A 1 109 ? 3.652 0.299 14.112 1.00 91.31 109 GLN A CA 1
ATOM 768 C C . GLN A 1 109 ? 3.993 -1.147 13.742 1.00 91.31 109 GLN A C 1
ATOM 770 O O . GLN A 1 109 ? 3.954 -2.032 14.593 1.00 91.31 109 GLN A O 1
ATOM 775 N N . TYR A 1 110 ? 4.371 -1.366 12.487 1.00 88.50 110 TYR A N 1
ATOM 776 C CA . TYR A 1 110 ? 4.771 -2.659 11.944 1.00 88.50 110 TYR A CA 1
ATOM 777 C C . TYR A 1 110 ? 6.179 -2.557 11.384 1.00 88.50 110 TYR A C 1
ATOM 779 O O . TYR A 1 110 ? 6.433 -1.700 10.536 1.00 88.50 110 TYR A O 1
ATOM 787 N N . SER A 1 111 ? 7.067 -3.454 11.802 1.00 83.75 111 SER A N 1
ATOM 788 C CA . SER A 1 111 ? 8.403 -3.643 11.221 1.00 83.75 111 SER A CA 1
ATOM 789 C C . SER A 1 111 ? 8.423 -4.918 10.382 1.00 83.75 111 SER A C 1
ATOM 791 O O . SER A 1 111 ? 7.816 -5.918 10.771 1.00 83.75 111 SER A O 1
ATOM 793 N N . TYR A 1 112 ? 9.115 -4.895 9.244 1.00 76.44 112 TYR A N 1
ATOM 794 C CA . TYR A 1 112 ? 9.157 -6.030 8.333 1.00 76.44 112 TYR A CA 1
ATOM 795 C C . TYR A 1 112 ? 10.431 -6.848 8.549 1.00 76.44 112 TYR A C 1
ATOM 797 O O . TYR A 1 112 ? 11.512 -6.487 8.096 1.00 76.44 112 TYR A O 1
ATOM 805 N N . GLY A 1 113 ? 10.311 -7.976 9.245 1.00 67.38 113 GLY A N 1
ATOM 806 C CA . GLY A 1 113 ? 11.455 -8.824 9.581 1.00 67.38 113 GLY A CA 1
ATOM 807 C C . GLY A 1 113 ? 12.322 -8.274 10.722 1.00 67.38 113 GLY A C 1
ATOM 808 O O . GLY A 1 113 ? 11.966 -7.316 11.401 1.00 67.38 113 GLY A O 1
ATOM 809 N N . ASN A 1 114 ? 13.466 -8.926 10.948 1.00 60.00 114 ASN A N 1
ATOM 810 C CA . ASN A 1 114 ? 14.315 -8.723 12.134 1.00 60.00 114 ASN A CA 1
ATOM 811 C C . ASN A 1 114 ? 15.468 -7.717 11.928 1.00 60.00 114 ASN A C 1
ATOM 813 O O . ASN A 1 114 ? 16.316 -7.567 12.804 1.00 60.00 114 ASN A O 1
ATOM 817 N N . GLY A 1 115 ? 15.549 -7.076 10.759 1.00 57.44 115 GLY A N 1
ATOM 818 C CA . GLY A 1 115 ? 16.566 -6.064 10.446 1.00 57.44 115 GLY A CA 1
ATOM 819 C C . GLY A 1 115 ? 16.016 -4.643 10.575 1.00 57.44 115 GLY A C 1
ATOM 820 O O . GLY A 1 115 ? 14.828 -4.479 10.840 1.00 57.44 115 GLY A O 1
ATOM 821 N N . PRO A 1 116 ? 16.815 -3.598 10.302 1.00 52.00 116 PRO A N 1
ATOM 822 C CA . PRO A 1 116 ? 16.334 -2.216 10.281 1.00 52.00 116 PRO A CA 1
ATOM 823 C C . PRO A 1 116 ? 15.332 -1.947 9.142 1.00 52.00 116 PRO A C 1
ATOM 825 O O . PRO A 1 116 ? 15.159 -0.805 8.778 1.00 52.00 116 PRO A O 1
ATOM 828 N N . GLN A 1 117 ? 14.710 -2.958 8.533 1.00 62.84 117 GLN A N 1
ATOM 829 C CA . GLN A 1 117 ? 13.896 -2.825 7.331 1.00 62.84 117 GLN A CA 1
ATOM 830 C C . GLN A 1 117 ? 12.658 -1.963 7.595 1.00 62.84 117 GLN A C 1
ATOM 832 O O . GLN A 1 117 ? 11.811 -2.295 8.430 1.00 62.84 117 GLN A O 1
ATOM 837 N N . SER A 1 118 ? 12.510 -0.892 6.821 1.00 68.00 118 SER A N 1
ATOM 838 C CA . SER A 1 118 ? 11.240 -0.188 6.725 1.00 68.00 118 SER A CA 1
ATOM 839 C C . SER A 1 118 ? 10.166 -1.135 6.199 1.00 68.00 118 SER A C 1
ATOM 841 O O . SER A 1 118 ? 10.370 -1.837 5.205 1.00 68.00 118 SER A O 1
ATOM 843 N N . THR A 1 119 ? 9.011 -1.144 6.858 1.00 70.75 119 THR A N 1
ATOM 844 C CA . THR A 1 119 ? 7.856 -1.868 6.340 1.00 70.75 119 THR A CA 1
ATOM 845 C C . THR A 1 119 ? 7.302 -1.160 5.124 1.00 70.75 119 THR A C 1
ATOM 847 O O . THR A 1 119 ? 7.025 0.037 5.118 1.00 70.75 119 THR A O 1
ATOM 850 N N . ALA A 1 120 ? 7.088 -1.966 4.105 1.00 76.00 120 ALA A N 1
ATOM 851 C CA . ALA A 1 120 ? 6.493 -1.609 2.844 1.00 76.00 120 ALA A CA 1
ATOM 852 C C . ALA A 1 120 ? 5.033 -1.145 3.019 1.00 76.00 120 ALA A C 1
ATOM 854 O O . ALA A 1 120 ? 4.144 -1.960 3.251 1.00 76.00 120 ALA A O 1
ATOM 855 N N . LEU A 1 121 ? 4.782 0.165 2.908 1.00 86.44 121 LEU A N 1
ATOM 856 C CA . LEU A 1 121 ? 3.432 0.744 2.912 1.00 86.44 121 LEU A CA 1
ATOM 857 C C . LEU A 1 121 ? 3.319 1.824 1.829 1.00 86.44 121 LEU A C 1
ATOM 859 O O . LEU A 1 121 ? 3.355 3.028 2.091 1.00 86.44 121 LEU A O 1
ATOM 863 N N . ASN A 1 122 ? 3.180 1.370 0.589 1.00 85.88 122 ASN A N 1
ATOM 864 C CA . ASN A 1 122 ? 2.841 2.209 -0.558 1.00 85.88 122 ASN A CA 1
ATOM 865 C C . ASN A 1 122 ? 1.324 2.270 -0.756 1.00 85.88 122 ASN A C 1
ATOM 867 O O . ASN A 1 122 ? 0.782 3.341 -1.017 1.00 85.88 122 ASN A O 1
ATOM 871 N N . ILE A 1 123 ? 0.650 1.137 -0.563 1.00 88.94 123 ILE A N 1
ATOM 872 C CA . ILE A 1 123 ? -0.800 0.997 -0.654 1.00 88.94 123 ILE A CA 1
ATOM 873 C C . ILE A 1 123 ? -1.351 0.342 0.606 1.00 88.94 123 ILE A C 1
ATOM 875 O O . ILE A 1 123 ? -0.718 -0.534 1.198 1.00 88.94 123 ILE A O 1
ATOM 879 N N . LEU A 1 124 ? -2.549 0.765 0.996 1.00 93.75 124 LEU A N 1
ATOM 880 C CA . LEU A 1 124 ? -3.305 0.193 2.091 1.00 93.75 124 LEU A CA 1
ATOM 881 C C . LEU A 1 124 ? -4.793 0.129 1.729 1.00 93.75 124 LEU A C 1
ATOM 883 O O . LEU A 1 124 ? -5.342 1.062 1.142 1.00 93.75 124 LEU A O 1
ATOM 887 N N . LYS A 1 125 ? -5.451 -0.968 2.107 1.00 95.12 125 LYS A N 1
ATOM 888 C CA . LYS A 1 125 ? -6.892 -1.180 1.938 1.00 95.12 125 LYS A CA 1
ATOM 889 C C . LYS A 1 125 ? -7.507 -1.704 3.231 1.00 95.12 125 LYS A C 1
ATOM 891 O O . LYS A 1 125 ? -6.938 -2.589 3.872 1.00 95.12 125 LYS A O 1
ATOM 896 N N . ALA A 1 126 ? -8.671 -1.175 3.603 1.00 95.94 126 ALA A N 1
ATOM 897 C CA . ALA A 1 126 ? -9.533 -1.829 4.578 1.00 95.94 126 ALA A CA 1
ATOM 898 C C . ALA A 1 126 ? -9.990 -3.174 4.009 1.00 95.94 126 ALA A C 1
ATOM 900 O O . ALA A 1 126 ? -10.236 -3.287 2.808 1.00 95.94 126 ALA A O 1
ATOM 901 N N . THR A 1 127 ? -10.115 -4.183 4.863 1.00 95.44 127 THR A N 1
ATOM 902 C CA . THR A 1 127 ? -10.612 -5.500 4.454 1.00 95.44 127 THR A CA 1
ATOM 903 C C . THR A 1 127 ? -12.013 -5.740 5.005 1.00 95.44 127 THR A C 1
ATOM 905 O O . THR A 1 127 ? -12.401 -5.173 6.028 1.00 95.44 127 THR A O 1
ATOM 908 N N . SER A 1 128 ? -12.802 -6.554 4.301 1.00 92.88 128 SER A N 1
ATOM 909 C CA . SER A 1 128 ? -14.212 -6.832 4.626 1.00 92.88 128 SER A CA 1
ATOM 910 C C . SER A 1 128 ? -14.409 -7.474 6.005 1.00 92.88 128 SER A C 1
ATOM 912 O O . SER A 1 128 ? -15.444 -7.275 6.632 1.00 92.88 128 SER A O 1
ATOM 914 N N . ASP A 1 129 ? -13.383 -8.157 6.520 1.00 93.31 129 ASP A N 1
ATOM 915 C CA . ASP A 1 129 ? -13.306 -8.706 7.882 1.00 93.31 129 ASP A CA 1
ATOM 916 C C . ASP A 1 129 ? -12.986 -7.647 8.965 1.00 93.31 129 ASP A C 1
ATOM 918 O O . ASP A 1 129 ? -12.693 -7.979 10.114 1.00 93.31 129 ASP A O 1
ATOM 922 N N . GLY A 1 130 ? -12.994 -6.360 8.607 1.00 93.12 130 GLY A N 1
ATOM 923 C CA . GLY A 1 130 ? -12.670 -5.237 9.492 1.00 93.12 130 GLY A CA 1
ATOM 924 C C . GLY A 1 130 ? -11.171 -5.023 9.719 1.00 93.12 130 GLY A C 1
ATOM 925 O O . GLY A 1 130 ? -10.780 -4.118 10.464 1.00 93.12 130 GLY A O 1
ATOM 926 N N . GLY A 1 131 ? -10.316 -5.840 9.107 1.00 95.56 131 GLY A N 1
ATOM 927 C CA . GLY A 1 131 ? -8.865 -5.704 9.116 1.00 95.56 131 GLY A CA 1
ATOM 928 C C . GLY A 1 131 ? -8.328 -4.621 8.178 1.00 95.56 131 GLY A C 1
ATOM 929 O O . GLY A 1 131 ? -9.042 -3.722 7.726 1.00 95.56 131 GLY A O 1
ATOM 930 N N . ALA A 1 132 ? -7.034 -4.724 7.890 1.00 95.94 132 ALA A N 1
ATOM 931 C CA . ALA A 1 132 ? -6.396 -3.986 6.811 1.00 95.94 132 ALA A CA 1
ATOM 932 C C . ALA A 1 132 ? -5.350 -4.863 6.120 1.00 95.94 132 ALA A C 1
ATOM 934 O O . ALA A 1 132 ? -4.730 -5.725 6.745 1.00 95.94 132 ALA A O 1
ATOM 935 N N . ILE A 1 133 ? -5.132 -4.613 4.836 1.00 94.19 133 ILE A N 1
ATOM 936 C CA . ILE A 1 133 ? -4.029 -5.175 4.065 1.00 94.19 133 ILE A CA 1
ATOM 937 C C . ILE A 1 133 ? -3.198 -4.031 3.505 1.00 94.19 133 ILE A C 1
ATOM 939 O O . ILE A 1 133 ? -3.738 -3.020 3.052 1.00 94.19 133 ILE A O 1
ATOM 943 N N . PHE A 1 134 ? -1.882 -4.168 3.552 1.00 92.12 134 PHE A N 1
ATOM 944 C CA . PHE A 1 134 ? -0.985 -3.184 2.971 1.00 92.12 134 PHE A CA 1
ATOM 945 C C . PHE A 1 134 ? 0.200 -3.853 2.298 1.00 92.12 134 PHE A C 1
ATOM 947 O O . PHE A 1 134 ? 0.615 -4.946 2.684 1.00 92.12 134 PHE A O 1
ATOM 954 N N . ALA A 1 135 ? 0.726 -3.186 1.276 1.00 88.75 135 ALA A N 1
ATOM 955 C CA . ALA A 1 135 ? 1.903 -3.640 0.561 1.00 88.75 135 ALA A CA 1
ATOM 956 C C . ALA A 1 135 ? 2.780 -2.475 0.113 1.00 88.75 135 ALA A C 1
ATOM 958 O O . ALA A 1 135 ? 2.365 -1.311 0.072 1.00 88.75 135 ALA A O 1
ATOM 959 N N . GLY A 1 136 ? 4.002 -2.805 -0.272 1.00 83.75 136 GLY A N 1
ATOM 960 C CA . GLY A 1 136 ? 4.977 -1.850 -0.772 1.00 83.75 136 GLY A CA 1
ATOM 961 C C . GLY A 1 136 ? 6.323 -2.498 -1.034 1.00 83.75 136 GLY A C 1
ATOM 962 O O . GLY A 1 136 ? 6.446 -3.720 -0.978 1.00 83.75 136 GLY A O 1
ATOM 963 N N . GLN A 1 137 ? 7.345 -1.666 -1.203 1.00 80.75 137 GLN A N 1
ATOM 964 C CA . GLN A 1 137 ? 8.742 -2.096 -1.244 1.00 80.75 137 GLN A CA 1
ATOM 965 C C . GLN A 1 137 ? 9.457 -1.752 0.078 1.00 80.75 137 GLN A C 1
ATOM 967 O O . GLN A 1 137 ? 9.497 -0.573 0.446 1.00 80.75 137 GLN A O 1
ATOM 972 N N . PRO A 1 138 ? 10.028 -2.730 0.809 1.00 81.00 138 PRO A N 1
ATOM 973 C CA . PRO A 1 138 ? 10.915 -2.447 1.930 1.00 81.00 138 PRO A CA 1
ATOM 974 C C . PRO A 1 138 ? 12.174 -1.715 1.457 1.00 81.00 138 PRO A C 1
ATOM 976 O O . PRO A 1 138 ? 12.727 -2.017 0.397 1.00 81.00 138 PRO A O 1
ATOM 979 N N . GLN A 1 139 ? 12.668 -0.764 2.252 1.00 76.12 139 GLN A N 1
ATOM 980 C CA . GLN A 1 139 ? 13.757 0.117 1.818 1.00 76.12 139 GLN A CA 1
ATOM 981 C C . GLN A 1 139 ? 15.068 -0.626 1.515 1.00 76.12 139 GLN A C 1
ATOM 983 O O . GLN A 1 139 ? 15.789 -0.224 0.606 1.00 76.12 139 GLN A O 1
ATOM 988 N N . SER A 1 140 ? 15.399 -1.679 2.268 1.00 76.38 140 SER A N 1
ATOM 989 C CA . SER A 1 140 ? 16.605 -2.483 2.009 1.00 76.38 140 SER A CA 1
ATOM 990 C C . SER A 1 140 ? 16.295 -3.822 1.329 1.00 76.38 140 SER A C 1
ATOM 992 O O . SER A 1 140 ? 17.109 -4.742 1.393 1.00 76.38 140 SER A O 1
ATOM 994 N N . GLY A 1 141 ? 15.131 -3.930 0.680 1.00 78.19 141 GLY A N 1
ATOM 995 C CA . GLY A 1 141 ? 14.703 -5.138 -0.017 1.00 78.19 141 GLY A CA 1
ATOM 996 C C . GLY A 1 141 ? 14.459 -6.312 0.929 1.00 78.19 141 GLY A C 1
ATOM 997 O O . GLY A 1 141 ? 13.900 -6.153 2.014 1.00 78.19 141 GLY A O 1
ATOM 998 N N . CYS A 1 142 ? 14.886 -7.504 0.512 1.00 79.00 142 CYS A N 1
ATOM 999 C CA . CYS A 1 142 ? 14.721 -8.743 1.268 1.00 79.00 142 CYS A CA 1
ATOM 1000 C C . CYS A 1 142 ? 16.084 -9.421 1.485 1.00 79.00 142 CYS A C 1
ATOM 1002 O O . CYS A 1 142 ? 16.373 -10.439 0.848 1.00 79.00 142 CYS A O 1
ATOM 1004 N N . PRO A 1 143 ? 16.930 -8.921 2.411 1.00 75.56 143 PRO A N 1
ATOM 1005 C CA . PRO A 1 143 ? 18.274 -9.468 2.613 1.00 75.56 143 PRO A CA 1
ATOM 1006 C C . PRO A 1 143 ? 18.278 -10.919 3.090 1.00 75.56 143 PRO A C 1
ATOM 1008 O O . PRO A 1 143 ? 19.180 -11.670 2.746 1.00 75.56 143 PRO A O 1
ATOM 1011 N N . ALA A 1 144 ? 17.242 -11.341 3.826 1.00 77.56 144 ALA A N 1
ATOM 1012 C CA . ALA A 1 144 ? 17.067 -12.737 4.234 1.00 77.56 144 ALA A CA 1
ATOM 1013 C C . ALA A 1 144 ? 16.934 -13.703 3.039 1.00 77.56 144 ALA A C 1
ATOM 1015 O O . ALA A 1 144 ? 17.135 -14.902 3.194 1.00 77.56 144 ALA A O 1
ATOM 1016 N N . LEU A 1 145 ? 16.608 -13.176 1.855 1.00 76.69 145 LEU A N 1
ATOM 1017 C CA . LEU A 1 145 ? 16.533 -13.903 0.590 1.00 76.69 145 LEU A CA 1
ATOM 1018 C C . LEU A 1 145 ? 17.700 -13.565 -0.353 1.00 76.69 145 LEU A C 1
ATOM 1020 O O . LEU A 1 145 ? 17.676 -13.965 -1.512 1.00 76.69 145 LEU A O 1
ATOM 1024 N N . ASN A 1 146 ? 18.712 -12.827 0.118 1.00 78.38 146 ASN A N 1
ATOM 1025 C CA . ASN A 1 146 ? 19.797 -12.268 -0.696 1.00 78.38 146 ASN A CA 1
ATOM 1026 C C . ASN A 1 146 ? 19.307 -11.370 -1.849 1.00 78.38 146 ASN A C 1
ATOM 1028 O O . ASN A 1 146 ? 19.928 -11.326 -2.910 1.00 78.38 146 ASN A O 1
ATOM 1032 N N . LEU A 1 147 ? 18.202 -10.643 -1.639 1.00 75.88 147 LEU A N 1
ATOM 1033 C CA . LEU A 1 147 ? 17.636 -9.721 -2.623 1.00 75.88 147 LEU A CA 1
ATOM 1034 C C . LEU A 1 147 ? 17.780 -8.271 -2.166 1.00 75.88 147 LEU A C 1
ATOM 1036 O O . LEU A 1 147 ? 17.371 -7.912 -1.061 1.00 75.88 147 LEU A O 1
ATOM 1040 N N . SER A 1 148 ? 18.287 -7.419 -3.056 1.00 75.62 148 SER A N 1
ATOM 1041 C CA . SER A 1 148 ? 18.358 -5.965 -2.854 1.00 75.62 148 SER A CA 1
ATOM 1042 C C . SER A 1 148 ? 17.019 -5.250 -3.079 1.00 75.62 148 SER A C 1
ATOM 1044 O O . SER A 1 148 ? 16.873 -4.091 -2.702 1.00 75.62 148 SER A O 1
ATOM 1046 N N . SER A 1 149 ? 16.033 -5.940 -3.659 1.00 74.88 149 SER A N 1
ATOM 1047 C CA . SER A 1 149 ? 14.669 -5.461 -3.893 1.00 74.88 149 SER A CA 1
ATOM 1048 C C . SER A 1 149 ? 13.678 -6.609 -3.715 1.00 74.88 149 SER A C 1
ATOM 1050 O O . SER A 1 149 ? 13.988 -7.759 -4.019 1.00 74.88 149 SER A O 1
ATOM 1052 N N . CYS A 1 150 ? 12.496 -6.299 -3.205 1.00 77.19 150 CYS A N 1
ATOM 1053 C CA . CYS A 1 150 ? 11.331 -7.175 -3.147 1.00 77.19 150 CYS A CA 1
ATOM 1054 C C . CYS A 1 150 ? 10.116 -6.325 -2.773 1.00 77.19 150 CYS A C 1
ATOM 1056 O O . CYS A 1 150 ? 10.272 -5.223 -2.239 1.00 77.19 150 CYS A O 1
ATOM 1058 N N . GLY A 1 151 ? 8.910 -6.845 -2.974 1.00 79.69 151 GLY A N 1
ATOM 1059 C CA . GLY A 1 151 ? 7.748 -6.295 -2.289 1.00 79.69 151 GLY A CA 1
ATOM 1060 C C . GLY A 1 151 ? 7.523 -7.004 -0.957 1.00 79.69 151 GLY A C 1
ATOM 1061 O O . GLY A 1 151 ? 8.025 -8.104 -0.728 1.00 79.69 151 GLY A O 1
ATOM 1062 N N . ALA A 1 152 ? 6.724 -6.404 -0.088 1.00 83.62 152 ALA A N 1
ATOM 1063 C CA . ALA A 1 152 ? 6.107 -7.106 1.026 1.00 83.62 152 ALA A CA 1
ATOM 1064 C C . ALA A 1 152 ? 4.614 -6.809 1.058 1.00 83.62 152 ALA A C 1
ATOM 1066 O O . ALA A 1 152 ? 4.193 -5.710 0.698 1.00 83.62 152 ALA A O 1
ATOM 1067 N N . ILE A 1 153 ? 3.840 -7.787 1.514 1.00 87.69 153 ILE A N 1
ATOM 1068 C CA . ILE A 1 153 ? 2.403 -7.680 1.748 1.00 87.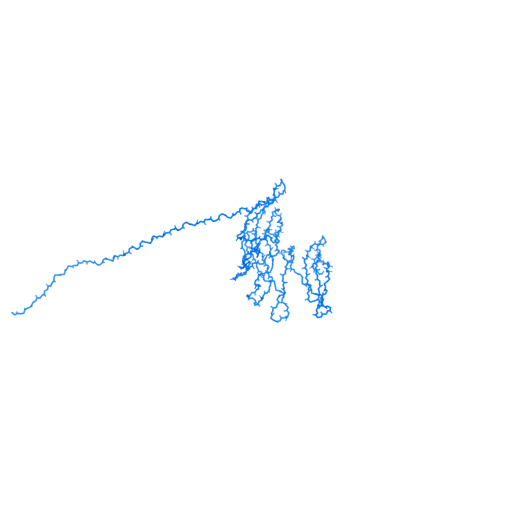69 153 ILE A CA 1
ATOM 1069 C C . ILE A 1 153 ? 2.092 -8.196 3.147 1.00 87.69 153 ILE A C 1
ATOM 1071 O O . ILE A 1 153 ? 2.591 -9.243 3.562 1.00 87.69 153 ILE A O 1
ATOM 1075 N N . VAL A 1 154 ? 1.282 -7.450 3.888 1.00 91.00 154 VAL A N 1
ATOM 1076 C CA . VAL A 1 154 ? 0.950 -7.753 5.280 1.00 91.00 154 VAL A CA 1
ATOM 1077 C C . VAL A 1 154 ? -0.548 -7.605 5.476 1.00 91.00 154 VAL A C 1
ATOM 1079 O O . VAL A 1 154 ? -1.133 -6.574 5.134 1.00 91.00 154 VAL A O 1
ATOM 1082 N N . LYS A 1 155 ? -1.159 -8.630 6.070 1.00 93.31 155 LYS A N 1
ATOM 1083 C CA . LYS A 1 155 ? -2.555 -8.616 6.497 1.00 93.31 155 LYS A CA 1
ATOM 1084 C C . LYS A 1 155 ? -2.621 -8.526 8.010 1.00 93.31 155 LYS A C 1
ATOM 1086 O O . LYS A 1 155 ? -2.002 -9.315 8.728 1.00 93.31 155 LYS A O 1
ATOM 1091 N N . VAL A 1 156 ? -3.429 -7.589 8.484 1.00 95.25 156 VAL A N 1
ATOM 1092 C CA . VAL A 1 156 ? -3.748 -7.422 9.899 1.00 95.25 156 VAL A CA 1
ATOM 1093 C C . VAL A 1 156 ? -5.243 -7.609 10.128 1.00 95.25 156 VAL A C 1
ATOM 1095 O O . VAL A 1 156 ? -6.066 -7.335 9.247 1.00 95.25 156 VAL A O 1
ATOM 1098 N N . ASP A 1 157 ? -5.600 -8.107 11.305 1.00 95.50 157 ASP A N 1
ATOM 1099 C CA . ASP A 1 157 ? -6.990 -8.241 11.731 1.00 95.50 157 ASP A CA 1
ATOM 1100 C C . ASP A 1 157 ? -7.586 -6.904 12.208 1.00 95.50 157 ASP A C 1
ATOM 1102 O O . ASP A 1 157 ? -6.938 -5.849 12.173 1.00 95.50 157 ASP A O 1
ATOM 1106 N N . SER A 1 158 ? -8.846 -6.940 12.648 1.00 93.50 158 SER A N 1
ATOM 1107 C CA . SER A 1 158 ? -9.592 -5.779 13.148 1.00 93.50 158 SER A CA 1
ATOM 1108 C C . SER A 1 158 ? -8.970 -5.112 14.380 1.00 93.50 158 SER A C 1
ATOM 1110 O O . SER A 1 158 ? -9.195 -3.924 14.606 1.00 93.50 158 SER A O 1
ATOM 1112 N N . THR A 1 159 ? -8.133 -5.827 15.132 1.00 94.25 159 THR A N 1
ATOM 1113 C CA . THR A 1 159 ? -7.399 -5.296 16.292 1.00 94.25 159 THR A CA 1
ATOM 1114 C C . THR A 1 159 ? -6.033 -4.722 15.913 1.00 94.25 159 THR A C 1
ATOM 1116 O O . THR A 1 159 ? -5.404 -4.038 16.716 1.00 94.25 159 THR A O 1
ATOM 1119 N N . GLY A 1 160 ? -5.583 -4.958 14.676 1.00 92.31 160 GLY A N 1
ATOM 1120 C CA . GLY A 1 160 ? -4.256 -4.579 14.198 1.00 92.31 160 GLY A CA 1
ATOM 1121 C C . GLY A 1 160 ? -3.194 -5.656 14.429 1.00 92.31 160 GLY A C 1
ATOM 1122 O O . GLY A 1 160 ? -2.012 -5.397 14.203 1.00 92.31 160 GLY A O 1
ATOM 1123 N N . LYS A 1 161 ? -3.560 -6.872 14.839 1.00 94.25 161 LYS A N 1
ATOM 1124 C CA . LYS A 1 161 ? -2.600 -7.974 14.948 1.00 94.25 161 LYS A CA 1
ATOM 1125 C C . LYS A 1 161 ? -2.304 -8.547 13.563 1.00 94.25 161 LYS A C 1
ATOM 1127 O O . LYS A 1 161 ? -3.210 -8.739 12.755 1.00 94.25 161 LYS A O 1
ATOM 1132 N N . VAL A 1 162 ? -1.031 -8.839 13.294 1.00 93.69 162 VAL A N 1
ATOM 1133 C CA . VAL A 1 162 ? -0.603 -9.497 12.050 1.00 93.69 162 VAL A CA 1
ATOM 1134 C C . VAL A 1 162 ? -1.210 -10.897 11.980 1.00 93.69 162 VAL A C 1
ATOM 1136 O O . VAL A 1 162 ? -0.993 -11.717 12.872 1.00 93.69 162 VAL A O 1
ATOM 1139 N N . GLN A 1 163 ? -1.964 -11.158 10.913 1.00 94.19 163 GLN A N 1
ATOM 1140 C CA . GLN A 1 163 ? -2.471 -12.490 10.581 1.00 94.19 163 GLN A CA 1
ATOM 1141 C C . GLN A 1 163 ? -1.443 -13.254 9.749 1.00 94.19 163 GLN A C 1
ATOM 1143 O O . GLN A 1 163 ? -1.158 -14.414 10.031 1.00 94.19 163 GLN A O 1
ATOM 1148 N N . TRP A 1 164 ? -0.862 -12.586 8.751 1.00 91.88 164 TRP A N 1
ATOM 1149 C CA . TRP A 1 164 ? 0.220 -13.115 7.929 1.00 91.88 164 TRP A CA 1
ATOM 1150 C C . TRP A 1 164 ? 1.000 -11.979 7.258 1.00 91.88 164 TRP A C 1
ATOM 1152 O O . TRP A 1 164 ? 0.510 -10.854 7.123 1.00 91.88 164 TRP A O 1
ATOM 1162 N N . ALA A 1 165 ? 2.218 -12.287 6.815 1.00 87.81 165 ALA A N 1
ATOM 1163 C CA . ALA A 1 165 ? 3.075 -11.404 6.033 1.00 87.81 165 ALA A CA 1
ATOM 1164 C C . ALA A 1 165 ? 3.879 -12.233 5.024 1.00 87.81 165 ALA A C 1
ATOM 1166 O O . ALA A 1 165 ? 4.355 -13.312 5.373 1.00 87.81 165 ALA A O 1
ATOM 1167 N N . ASN A 1 166 ? 4.030 -11.737 3.796 1.00 83.81 166 ASN A N 1
ATOM 1168 C CA . ASN A 1 166 ? 4.728 -12.441 2.720 1.00 83.81 166 ASN A CA 1
ATOM 1169 C C . ASN A 1 166 ? 5.645 -11.500 1.931 1.00 83.81 166 ASN A C 1
ATOM 1171 O O . ASN A 1 166 ? 5.351 -10.312 1.778 1.00 83.81 166 ASN A O 1
ATOM 1175 N N . ASN A 1 167 ? 6.723 -12.064 1.378 1.00 81.69 167 ASN A N 1
ATOM 1176 C CA . ASN A 1 167 ? 7.545 -11.393 0.373 1.00 81.69 167 ASN A CA 1
ATOM 1177 C C . ASN A 1 167 ? 6.845 -11.477 -0.990 1.00 81.69 167 ASN A C 1
ATOM 1179 O O . ASN A 1 167 ? 6.391 -12.550 -1.384 1.00 81.69 167 ASN A O 1
ATOM 1183 N N . LEU A 1 168 ? 6.822 -10.373 -1.730 1.00 76.56 168 LEU A N 1
ATOM 1184 C CA . LEU A 1 168 ? 6.414 -10.334 -3.129 1.00 76.56 168 LEU A CA 1
ATOM 1185 C C . LEU A 1 168 ? 7.663 -10.462 -3.985 1.00 76.56 168 LEU A C 1
ATOM 1187 O O . LEU A 1 168 ? 8.446 -9.517 -4.110 1.00 76.56 168 LEU A O 1
ATOM 1191 N N . LEU A 1 169 ? 7.875 -11.664 -4.508 1.00 72.94 169 LEU A N 1
ATOM 1192 C CA . LEU A 1 169 ? 9.043 -11.997 -5.304 1.00 72.94 169 LEU A CA 1
ATOM 1193 C C . LEU A 1 169 ? 8.658 -12.036 -6.774 1.00 72.94 169 LEU A C 1
ATOM 1195 O O . LEU A 1 169 ? 7.803 -12.820 -7.173 1.00 72.94 169 LEU A O 1
ATOM 1199 N N . PHE A 1 170 ? 9.344 -11.229 -7.573 1.00 66.75 170 PHE A N 1
ATOM 1200 C CA . PHE A 1 170 ? 9.253 -11.260 -9.027 1.00 66.75 170 PHE A CA 1
ATOM 1201 C C . PHE A 1 170 ? 10.643 -11.627 -9.522 1.00 66.75 170 PHE A C 1
ATOM 1203 O O . PHE A 1 170 ? 11.409 -10.791 -9.991 1.00 66.75 170 PHE A O 1
ATOM 1210 N N . ALA A 1 171 ? 11.036 -12.872 -9.264 1.00 55.75 171 ALA A N 1
ATOM 1211 C CA . ALA A 1 171 ? 12.347 -13.344 -9.667 1.00 55.75 171 ALA A CA 1
ATOM 1212 C C . ALA A 1 171 ? 12.412 -13.354 -11.198 1.00 55.75 171 ALA A C 1
ATOM 1214 O O . ALA A 1 171 ? 11.663 -14.074 -11.856 1.00 55.75 171 ALA A O 1
ATOM 1215 N N . THR A 1 172 ? 13.312 -12.553 -11.759 1.00 57.34 172 THR A N 1
ATOM 1216 C CA . THR A 1 172 ? 13.767 -12.764 -13.132 1.00 57.34 172 THR A CA 1
ATOM 1217 C C . THR A 1 172 ? 14.803 -13.890 -13.133 1.00 57.34 172 THR A C 1
ATOM 1219 O O . THR A 1 172 ? 15.405 -14.203 -12.104 1.00 57.34 172 THR A O 1
ATOM 1222 N N . SER A 1 173 ? 15.055 -14.506 -14.286 1.00 55.50 173 SER A N 1
ATOM 1223 C CA . SER A 1 173 ? 16.129 -15.497 -14.444 1.00 55.50 173 SER A CA 1
ATOM 1224 C C . SER A 1 173 ? 17.543 -14.890 -14.375 1.00 55.50 173 SER A C 1
ATOM 1226 O O . SER A 1 173 ? 18.520 -15.604 -14.593 1.00 55.50 173 SER A O 1
ATOM 1228 N N . ALA A 1 174 ? 17.677 -13.583 -14.116 1.00 52.91 174 ALA A N 1
ATOM 1229 C CA . ALA A 1 174 ? 18.954 -12.883 -14.099 1.00 52.91 174 ALA A CA 1
ATOM 1230 C C . ALA A 1 174 ? 19.664 -13.034 -12.744 1.00 52.91 174 ALA A C 1
ATOM 1232 O O . ALA A 1 174 ? 19.128 -12.706 -11.685 1.00 52.91 174 ALA A O 1
ATOM 1233 N N . THR A 1 175 ? 20.906 -13.514 -12.787 1.00 49.47 175 THR A N 1
ATOM 1234 C CA . THR A 1 175 ? 21.832 -13.537 -11.649 1.00 49.47 175 THR A CA 1
ATOM 1235 C C . THR A 1 175 ? 22.688 -12.262 -11.617 1.00 49.47 175 THR A C 1
ATOM 1237 O O . THR A 1 175 ? 23.166 -11.863 -12.681 1.00 49.47 175 THR A O 1
ATOM 1240 N N . PRO A 1 176 ? 22.995 -11.673 -10.442 1.00 53.03 176 PRO A N 1
ATOM 1241 C CA . PRO A 1 176 ? 22.459 -12.002 -9.119 1.00 53.03 176 PRO A CA 1
ATOM 1242 C C . PRO A 1 176 ? 20.976 -11.626 -9.044 1.00 53.03 176 PRO A C 1
ATOM 1244 O O . PRO A 1 176 ? 20.599 -10.599 -9.598 1.00 53.03 176 PRO A O 1
ATOM 1247 N N . TYR A 1 177 ? 20.165 -12.467 -8.387 1.00 54.31 177 TYR A N 1
ATOM 1248 C CA . TYR A 1 177 ? 18.705 -12.346 -8.325 1.00 54.31 177 TYR A CA 1
ATOM 1249 C C . TYR A 1 177 ? 18.257 -10.890 -8.151 1.00 54.31 177 TYR A C 1
ATOM 1251 O O . TYR A 1 177 ? 18.330 -10.319 -7.061 1.00 54.31 177 TYR A O 1
ATOM 1259 N N . SER A 1 178 ? 17.793 -10.284 -9.239 1.00 55.09 178 SER A N 1
ATOM 1260 C CA . SER A 1 178 ? 17.172 -8.971 -9.212 1.00 55.09 178 SER A CA 1
ATOM 1261 C C . SER A 1 178 ? 15.666 -9.182 -9.279 1.00 55.09 178 SER A C 1
ATOM 1263 O O . SER A 1 178 ? 15.110 -9.614 -10.291 1.00 55.09 178 SER A O 1
ATOM 1265 N N . SER A 1 179 ? 14.987 -8.907 -8.164 1.00 58.94 179 SER A N 1
ATOM 1266 C CA . SER A 1 179 ? 13.580 -8.533 -8.260 1.00 58.94 179 SER A CA 1
ATOM 1267 C C . SER A 1 179 ? 13.558 -7.128 -8.862 1.00 58.94 179 SER A C 1
ATOM 1269 O O . SER A 1 179 ? 14.286 -6.265 -8.353 1.00 58.94 179 SER A O 1
ATOM 1271 N N . PRO A 1 180 ? 12.755 -6.854 -9.904 1.00 63.25 180 PRO A N 1
ATOM 1272 C CA . PRO A 1 180 ? 12.531 -5.487 -10.349 1.00 63.25 180 PRO A CA 1
ATOM 1273 C C . PRO A 1 180 ? 12.023 -4.637 -9.176 1.00 63.25 180 PRO A C 1
ATOM 1275 O O . PRO A 1 180 ? 11.614 -5.158 -8.130 1.00 63.25 180 PRO A O 1
ATOM 1278 N N . LEU A 1 181 ? 12.078 -3.313 -9.321 1.00 62.47 181 LEU A N 1
ATOM 1279 C CA . LEU A 1 181 ? 11.406 -2.430 -8.373 1.00 62.47 181 LEU A CA 1
ATOM 1280 C C . LEU A 1 181 ? 9.911 -2.754 -8.392 1.00 62.47 181 LEU A C 1
ATOM 1282 O O . LEU A 1 181 ? 9.272 -2.746 -9.441 1.00 62.47 181 LEU A O 1
ATOM 1286 N N . THR A 1 182 ? 9.368 -3.074 -7.225 1.00 65.62 182 THR A N 1
ATOM 1287 C CA . THR A 1 182 ? 7.982 -3.512 -7.075 1.00 65.62 182 THR A CA 1
ATOM 1288 C C . THR A 1 182 ? 7.203 -2.442 -6.351 1.00 65.62 182 THR A C 1
ATOM 1290 O O . THR A 1 182 ? 7.179 -2.399 -5.119 1.00 65.62 182 THR A O 1
ATOM 1293 N N . TRP A 1 183 ? 6.549 -1.578 -7.119 1.00 71.69 183 TRP A N 1
ATOM 1294 C CA . TRP A 1 183 ? 5.563 -0.653 -6.581 1.00 71.69 183 TRP A CA 1
ATOM 1295 C C . TRP A 1 183 ? 4.161 -1.227 -6.775 1.00 71.69 183 TRP A C 1
ATOM 1297 O O . TRP A 1 183 ? 3.653 -1.222 -7.894 1.00 71.69 183 TRP A O 1
ATOM 1307 N N . PRO A 1 184 ? 3.521 -1.751 -5.713 1.00 75.12 184 PRO A N 1
ATOM 1308 C CA . PRO A 1 184 ? 2.135 -2.177 -5.816 1.00 75.12 184 PRO A CA 1
ATOM 1309 C C . PRO A 1 184 ? 1.238 -0.949 -6.000 1.00 75.12 184 PRO A C 1
ATOM 1311 O O . PRO A 1 184 ? 1.268 -0.022 -5.188 1.00 75.12 184 PRO A O 1
ATOM 1314 N N . PHE A 1 185 ? 0.437 -0.964 -7.066 1.00 75.62 185 PHE A N 1
ATOM 1315 C CA . PHE A 1 185 ? -0.501 0.113 -7.400 1.00 75.62 185 PHE A CA 1
ATOM 1316 C C . PHE A 1 185 ? -1.917 -0.142 -6.902 1.00 75.62 185 PHE A C 1
ATOM 1318 O O . PHE A 1 185 ? -2.617 0.810 -6.566 1.00 75.62 185 PHE A O 1
ATOM 1325 N N . ASP A 1 186 ? -2.336 -1.406 -6.847 1.00 80.69 186 ASP A N 1
ATOM 1326 C CA . ASP A 1 186 ? -3.639 -1.786 -6.318 1.00 80.69 186 ASP A CA 1
ATOM 1327 C C . ASP A 1 186 ? -3.578 -3.130 -5.578 1.00 80.69 186 ASP A C 1
ATOM 1329 O O . ASP A 1 186 ? -2.709 -3.966 -5.835 1.00 80.69 186 ASP A O 1
ATOM 1333 N N . ILE A 1 187 ? -4.503 -3.311 -4.637 1.00 85.06 187 ILE A N 1
ATOM 1334 C CA . ILE A 1 187 ? -4.780 -4.575 -3.948 1.00 85.06 187 ILE A CA 1
ATOM 1335 C C . ILE A 1 187 ? -6.294 -4.679 -3.864 1.00 85.06 187 ILE A C 1
ATOM 1337 O O . ILE A 1 187 ? -6.945 -3.750 -3.376 1.00 85.06 187 ILE A O 1
ATOM 1341 N N . GLN A 1 188 ? -6.845 -5.806 -4.302 1.00 82.25 188 GLN A N 1
ATOM 1342 C CA . GLN A 1 188 ? -8.279 -6.053 -4.246 1.00 82.25 188 GLN A CA 1
ATOM 1343 C C . GLN A 1 188 ? -8.554 -7.355 -3.512 1.00 82.25 188 GLN A C 1
ATOM 1345 O O . GLN A 1 188 ? -7.948 -8.388 -3.795 1.00 82.25 188 GLN A O 1
ATOM 1350 N N . GLN A 1 189 ? -9.453 -7.293 -2.532 1.00 85.25 189 GLN A N 1
ATOM 1351 C CA . GLN A 1 189 ? -9.924 -8.490 -1.852 1.00 85.25 189 GLN A CA 1
ATOM 1352 C C . GLN A 1 189 ? -10.942 -9.197 -2.749 1.00 85.25 189 GLN A C 1
ATOM 1354 O O . GLN A 1 189 ? -11.859 -8.561 -3.267 1.00 85.25 189 GLN A O 1
ATOM 1359 N N . THR A 1 190 ? -10.782 -10.502 -2.929 1.00 82.44 190 THR A N 1
ATOM 1360 C CA . THR A 1 190 ? -11.719 -11.337 -3.683 1.00 82.44 190 THR A CA 1
ATOM 1361 C C . THR A 1 190 ? -12.870 -11.809 -2.793 1.00 82.44 190 THR A C 1
ATOM 1363 O O . THR A 1 190 ? -12.797 -11.766 -1.562 1.00 82.44 190 THR A O 1
ATOM 1366 N N . THR A 1 191 ? -13.972 -12.244 -3.407 1.00 80.62 191 THR A N 1
ATOM 1367 C CA . THR A 1 191 ? -15.194 -12.667 -2.695 1.00 80.62 191 THR A CA 1
ATOM 1368 C C . THR A 1 191 ? -15.005 -13.924 -1.848 1.00 80.62 191 THR A C 1
ATOM 1370 O O . THR A 1 191 ? -15.733 -14.121 -0.881 1.00 80.62 191 THR A O 1
ATOM 1373 N N . ASP A 1 192 ? -14.011 -14.749 -2.172 1.00 80.38 192 ASP A N 1
ATOM 1374 C CA . ASP A 1 192 ? -13.583 -15.913 -1.390 1.00 80.38 192 ASP A CA 1
ATOM 1375 C C . ASP A 1 192 ? -12.654 -15.549 -0.212 1.00 80.38 192 ASP A C 1
ATOM 1377 O O . ASP A 1 192 ? -12.162 -16.429 0.494 1.00 80.38 192 ASP A O 1
ATOM 1381 N N . GLY A 1 193 ? -12.410 -14.255 0.021 1.00 78.50 193 GLY A N 1
ATOM 1382 C CA . GLY A 1 193 ? -11.546 -13.756 1.090 1.00 78.50 193 GLY A CA 1
ATOM 1383 C C . GLY A 1 193 ? -10.055 -13.741 0.744 1.00 78.50 193 GLY A C 1
ATOM 1384 O O . GLY A 1 193 ? -9.257 -13.291 1.571 1.00 78.50 193 GLY A O 1
ATOM 1385 N N . GLY A 1 194 ? -9.684 -14.186 -0.460 1.00 83.12 194 GLY A N 1
ATOM 1386 C CA . GLY A 1 194 ? -8.347 -14.023 -1.017 1.00 83.12 194 GLY A CA 1
ATOM 1387 C C . GLY A 1 194 ? -8.029 -12.574 -1.398 1.00 83.12 194 GLY A C 1
ATOM 1388 O O . GLY A 1 194 ? -8.788 -11.638 -1.136 1.00 83.12 194 GLY A O 1
ATOM 1389 N N . PHE A 1 195 ? -6.871 -12.382 -2.025 1.00 82.69 195 PHE A N 1
ATOM 1390 C CA . PHE A 1 195 ? -6.448 -11.079 -2.525 1.00 82.69 195 PHE A CA 1
ATOM 1391 C C . PHE A 1 195 ? -5.850 -11.234 -3.915 1.00 82.69 195 PHE A C 1
ATOM 1393 O O . PHE A 1 195 ? -4.899 -11.995 -4.096 1.00 82.69 195 PHE A O 1
ATOM 1400 N N . GLN A 1 196 ? -6.371 -10.472 -4.871 1.00 74.06 196 GLN A N 1
ATOM 1401 C CA . GLN A 1 196 ? -5.703 -10.238 -6.138 1.00 74.06 196 GLN A CA 1
ATOM 1402 C C . GLN A 1 196 ? -4.778 -9.042 -5.977 1.00 74.06 196 GLN A C 1
ATOM 1404 O O . GLN A 1 196 ? -5.178 -7.926 -5.628 1.00 74.06 196 GLN A O 1
ATOM 1409 N N . TRP A 1 197 ? -3.503 -9.318 -6.192 1.00 66.88 197 TRP A N 1
ATOM 1410 C CA . TRP A 1 197 ? -2.447 -8.336 -6.186 1.00 66.88 197 TRP A CA 1
ATOM 1411 C C . TRP A 1 197 ? -1.451 -8.795 -7.251 1.00 66.88 197 TRP A C 1
ATOM 1413 O O . TRP A 1 197 ? -0.848 -9.856 -7.141 1.00 66.88 197 TRP A O 1
ATOM 1423 N N . THR A 1 198 ? -1.291 -7.965 -8.279 1.00 66.69 198 THR A N 1
ATOM 1424 C CA . THR A 1 198 ? -0.267 -8.024 -9.337 1.00 66.69 198 THR A CA 1
ATOM 1425 C C . THR A 1 198 ? -0.630 -8.711 -10.645 1.00 66.69 198 THR A C 1
ATOM 1427 O O . THR A 1 198 ? -1.020 -9.871 -10.699 1.00 66.69 198 THR A O 1
ATOM 1430 N N . HIS A 1 199 ? -0.349 -7.957 -11.704 1.00 64.06 199 HIS A N 1
ATOM 1431 C CA . HIS A 1 199 ? 0.111 -8.450 -12.990 1.00 64.06 199 HIS A CA 1
ATOM 1432 C C . HIS A 1 199 ? 1.383 -7.677 -13.333 1.00 64.06 199 HIS A C 1
ATOM 1434 O O . HIS A 1 199 ? 1.462 -6.471 -13.078 1.00 64.06 199 HIS A O 1
ATOM 1440 N N . VAL A 1 200 ? 2.394 -8.368 -13.859 1.00 69.00 200 VAL A N 1
ATOM 1441 C CA . VAL A 1 200 ? 3.599 -7.730 -14.399 1.00 69.00 200 VAL A CA 1
ATOM 1442 C C . VAL A 1 200 ? 3.481 -7.748 -15.912 1.00 69.00 200 VAL A C 1
ATOM 1444 O O . VAL A 1 200 ? 3.495 -8.814 -16.522 1.00 69.00 200 VAL A O 1
ATOM 1447 N N . PHE A 1 201 ? 3.392 -6.564 -16.507 1.00 71.62 201 PHE A N 1
ATOM 1448 C CA . PHE A 1 201 ? 3.414 -6.397 -17.954 1.00 71.62 201 PHE A CA 1
ATOM 1449 C C . PHE A 1 201 ? 4.813 -5.966 -18.368 1.00 71.62 201 PHE A C 1
ATOM 1451 O O . PHE A 1 201 ? 5.328 -4.960 -17.880 1.00 71.62 201 PHE A O 1
ATOM 1458 N N . VAL A 1 202 ? 5.430 -6.752 -19.244 1.00 72.12 202 VAL A N 1
ATOM 1459 C CA . VAL A 1 202 ? 6.750 -6.463 -19.804 1.00 72.12 202 VAL A CA 1
ATOM 1460 C C . VAL A 1 202 ? 6.580 -6.274 -21.300 1.00 72.12 202 VAL A C 1
ATOM 1462 O O . VAL A 1 202 ? 6.134 -7.196 -21.982 1.00 72.12 202 VAL A O 1
ATOM 1465 N N . ASP A 1 203 ? 6.959 -5.106 -21.813 1.00 74.38 203 ASP A N 1
ATOM 1466 C CA . ASP A 1 203 ? 7.209 -4.962 -23.241 1.00 74.38 203 ASP A CA 1
ATOM 1467 C C . ASP A 1 203 ? 8.616 -5.514 -23.533 1.00 74.38 203 ASP A C 1
ATOM 1469 O O . ASP A 1 203 ? 9.605 -4.932 -23.082 1.00 74.38 203 ASP A O 1
ATOM 1473 N N . PRO A 1 204 ? 8.746 -6.628 -24.279 1.00 73.25 204 PRO A N 1
ATOM 1474 C CA . PRO A 1 204 ? 10.040 -7.248 -24.554 1.00 73.25 204 PRO A CA 1
ATOM 1475 C C . PRO A 1 204 ? 10.984 -6.367 -25.386 1.00 73.25 204 PRO A C 1
ATOM 1477 O O . PRO A 1 204 ? 12.168 -6.685 -25.495 1.00 73.25 204 PRO A O 1
ATOM 1480 N N . LYS A 1 205 ? 10.482 -5.292 -26.005 1.00 75.81 205 LYS A N 1
ATOM 1481 C CA . LYS A 1 205 ? 11.279 -4.337 -26.787 1.00 75.81 205 LYS A CA 1
ATOM 1482 C C . LYS A 1 205 ? 11.670 -3.098 -25.986 1.00 75.81 205 LYS A C 1
ATOM 1484 O O . LYS A 1 205 ? 12.514 -2.324 -26.439 1.00 75.81 205 LYS A O 1
ATOM 1489 N N . SER A 1 206 ? 11.072 -2.907 -24.815 1.00 79.38 206 SER A N 1
ATOM 1490 C CA . SER A 1 206 ? 11.327 -1.760 -23.962 1.00 79.38 206 SER A CA 1
ATOM 1491 C C . SER A 1 206 ? 12.483 -2.038 -23.006 1.00 79.38 206 SER A C 1
ATOM 1493 O O . SER A 1 206 ? 12.588 -3.104 -22.403 1.00 79.38 206 SER A O 1
ATOM 1495 N N . GLN A 1 207 ? 13.365 -1.053 -22.852 1.00 76.44 207 GLN A N 1
ATOM 1496 C CA . GLN A 1 207 ? 14.447 -1.112 -21.863 1.00 76.44 207 GLN A CA 1
ATOM 1497 C C . GLN A 1 207 ? 13.984 -0.633 -20.484 1.00 76.44 207 GLN A C 1
ATOM 1499 O O . GLN A 1 207 ? 14.622 -0.928 -19.473 1.00 76.44 207 GLN A O 1
ATOM 1504 N N . TYR A 1 208 ? 12.880 0.111 -20.451 1.00 76.94 208 TYR A N 1
ATOM 1505 C CA . TYR A 1 208 ? 12.255 0.619 -19.246 1.00 76.94 208 TYR A CA 1
ATOM 1506 C C . TYR A 1 208 ? 10.756 0.794 -19.493 1.00 76.94 208 TYR A C 1
ATOM 1508 O O . TYR A 1 208 ? 10.352 1.563 -20.359 1.00 76.94 208 TYR A O 1
ATOM 1516 N N . SER A 1 209 ? 9.928 0.100 -18.717 1.00 79.19 209 SER A N 1
ATOM 1517 C CA . SER A 1 209 ? 8.478 0.293 -18.713 1.00 79.19 209 SER A CA 1
ATOM 1518 C C . SER A 1 209 ? 8.006 0.494 -17.283 1.00 79.19 209 SER A C 1
ATOM 1520 O O . SER A 1 209 ? 8.468 -0.194 -16.368 1.00 79.19 209 SER A O 1
ATOM 1522 N N . ALA A 1 210 ? 7.066 1.411 -17.089 1.00 79.62 210 ALA A N 1
ATOM 1523 C CA . ALA A 1 210 ? 6.481 1.668 -15.783 1.00 79.62 210 ALA A CA 1
ATOM 1524 C C . ALA A 1 210 ? 4.983 1.936 -15.908 1.00 79.62 210 ALA A C 1
ATOM 1526 O O . ALA A 1 210 ? 4.553 2.783 -16.685 1.00 79.62 210 ALA A O 1
ATOM 1527 N N . ALA A 1 211 ? 4.182 1.256 -15.090 1.00 81.62 211 ALA A N 1
ATOM 1528 C CA . ALA A 1 211 ? 2.842 1.731 -14.778 1.00 81.62 211 ALA A CA 1
ATOM 1529 C C . ALA A 1 211 ? 2.953 2.852 -13.736 1.00 81.62 211 ALA A C 1
ATOM 1531 O O . ALA A 1 211 ? 3.789 2.783 -12.840 1.00 81.62 211 ALA A O 1
ATOM 1532 N N . TYR A 1 212 ? 2.102 3.868 -13.836 1.00 82.75 212 TYR A N 1
ATOM 1533 C CA . TYR A 1 212 ? 2.023 4.965 -12.865 1.00 82.75 212 TYR A CA 1
ATOM 1534 C C . TYR A 1 212 ? 0.657 5.065 -12.198 1.00 82.75 212 TYR A C 1
ATOM 1536 O O . TYR A 1 212 ? 0.540 5.593 -11.091 1.00 82.75 212 TYR A O 1
ATOM 1544 N N . SER A 1 213 ? -0.390 4.572 -12.859 1.00 84.12 213 SER A N 1
ATOM 1545 C CA . SER A 1 213 ? -1.744 4.598 -12.326 1.00 84.12 213 SER A CA 1
ATOM 1546 C C . SER A 1 213 ? -2.502 3.353 -12.743 1.00 84.12 213 SER A C 1
ATOM 1548 O O . SER A 1 213 ? -2.491 2.973 -13.911 1.00 84.12 213 SER A O 1
ATOM 1550 N N . VAL A 1 214 ? -3.186 2.746 -11.780 1.00 85.75 214 VAL A N 1
ATOM 1551 C CA . VAL A 1 214 ? -4.126 1.652 -12.004 1.00 85.75 214 VAL A CA 1
ATOM 1552 C C . VAL A 1 214 ? -5.435 2.039 -11.338 1.00 85.75 214 VAL A C 1
ATOM 1554 O O . VAL A 1 214 ? -5.440 2.532 -10.207 1.00 85.75 214 VAL A O 1
ATOM 1557 N N . ARG A 1 215 ? -6.552 1.841 -12.035 1.00 86.12 215 ARG A N 1
ATOM 1558 C CA . ARG A 1 215 ? -7.881 2.079 -11.473 1.00 86.12 215 ARG A CA 1
ATOM 1559 C C . ARG A 1 215 ? -8.849 1.002 -11.938 1.00 86.12 215 ARG A C 1
ATOM 1561 O O . ARG A 1 215 ? -8.935 0.731 -13.130 1.00 86.12 215 ARG A O 1
ATOM 1568 N N . GLN A 1 216 ? -9.603 0.428 -11.006 1.00 84.19 216 GLN A N 1
ATOM 1569 C CA . GLN A 1 216 ? -10.680 -0.494 -11.351 1.00 84.19 216 GLN A CA 1
ATOM 1570 C C . GLN A 1 216 ? -11.804 0.248 -12.098 1.00 84.19 216 GLN A C 1
ATOM 1572 O O . GLN A 1 216 ? -12.164 1.374 -11.737 1.00 84.19 216 GLN A O 1
ATOM 1577 N N . THR A 1 217 ? -12.339 -0.364 -13.149 1.00 87.62 217 THR A N 1
ATOM 1578 C CA . THR A 1 217 ? -13.450 0.144 -13.958 1.00 87.62 217 THR A CA 1
ATOM 1579 C C . THR A 1 217 ? -14.789 -0.409 -13.462 1.00 87.62 217 THR A C 1
ATOM 1581 O O . THR A 1 217 ? -14.844 -1.394 -12.731 1.00 87.62 217 THR A O 1
ATOM 1584 N N . ALA A 1 218 ? -15.899 0.245 -13.827 1.00 88.75 218 ALA A N 1
ATOM 1585 C CA . ALA A 1 218 ? -17.238 -0.110 -13.334 1.00 88.75 218 ALA A CA 1
ATOM 1586 C C . ALA A 1 218 ? -17.705 -1.517 -13.754 1.00 88.75 218 ALA A C 1
ATOM 1588 O O . ALA A 1 218 ? -18.551 -2.108 -13.094 1.00 88.75 218 ALA A O 1
ATOM 1589 N N . ASP A 1 219 ? -17.141 -2.056 -14.832 1.00 87.12 219 ASP A N 1
ATOM 1590 C CA . ASP A 1 219 ? -17.345 -3.430 -15.297 1.00 87.12 219 ASP A CA 1
ATOM 1591 C C . ASP A 1 219 ? -16.413 -4.448 -14.616 1.00 87.12 219 ASP A C 1
ATOM 1593 O O . ASP A 1 219 ? -16.314 -5.590 -15.052 1.00 87.12 219 ASP A O 1
ATOM 1597 N N . GLY A 1 220 ? -15.721 -4.045 -13.548 1.00 81.44 220 GLY A N 1
ATOM 1598 C CA . GLY A 1 220 ? -14.844 -4.905 -12.758 1.00 81.44 220 GLY A CA 1
ATOM 1599 C C . 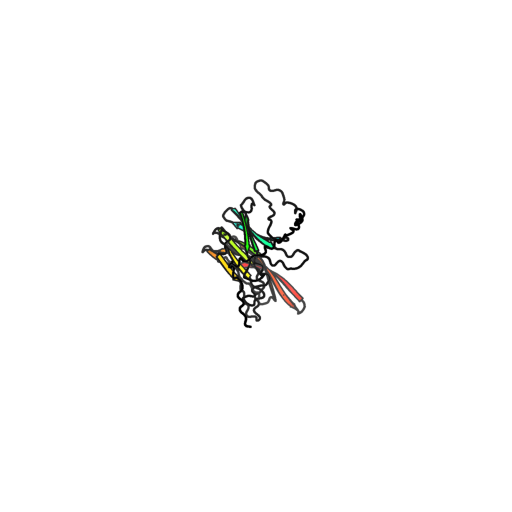GLY A 1 220 ? -13.433 -5.071 -13.318 1.00 81.44 220 GLY A C 1
ATOM 1600 O O . GLY A 1 220 ? -12.597 -5.618 -12.604 1.00 81.44 220 GLY A O 1
ATOM 1601 N N . GLY A 1 221 ? -13.160 -4.587 -14.535 1.00 85.69 221 GLY A N 1
ATOM 1602 C CA . GLY A 1 221 ? -11.825 -4.566 -15.142 1.00 85.69 221 GLY A CA 1
ATOM 1603 C C . GLY A 1 221 ? -10.897 -3.495 -14.567 1.00 85.69 221 GLY A C 1
ATOM 1604 O O . GLY A 1 221 ? -11.201 -2.868 -13.552 1.00 85.69 221 GLY A O 1
ATOM 1605 N N . TYR A 1 222 ? -9.763 -3.251 -15.225 1.00 86.25 222 TYR A N 1
ATOM 1606 C CA . TYR A 1 222 ? -8.781 -2.253 -14.786 1.00 86.25 222 TYR A CA 1
ATOM 1607 C C . TYR A 1 222 ? -8.313 -1.391 -15.948 1.00 86.25 222 TYR A C 1
ATOM 1609 O O . TYR A 1 222 ? -8.057 -1.895 -17.031 1.00 86.25 222 TYR A O 1
ATOM 1617 N N . ILE A 1 223 ? -8.151 -0.090 -15.724 1.00 89.94 223 ILE A N 1
ATOM 1618 C CA . ILE A 1 223 ? -7.421 0.792 -16.634 1.00 89.94 223 ILE A CA 1
ATOM 1619 C C . ILE A 1 223 ? -6.038 1.064 -16.049 1.00 89.94 223 ILE A C 1
ATOM 1621 O O . ILE A 1 223 ? -5.912 1.414 -14.871 1.00 89.94 223 ILE A O 1
ATOM 1625 N N . VAL A 1 224 ? -5.010 0.890 -16.873 1.00 89.31 224 VAL A N 1
ATOM 1626 C CA . VAL A 1 224 ? -3.608 1.102 -16.516 1.00 89.31 224 VAL A CA 1
ATOM 1627 C C . VAL A 1 224 ? -3.048 2.209 -17.393 1.00 89.31 224 VAL A C 1
ATOM 1629 O O . VAL A 1 224 ? -3.222 2.188 -18.609 1.00 89.31 224 VAL A O 1
ATOM 1632 N N . GLY A 1 225 ? -2.391 3.183 -16.770 1.00 89.44 225 GLY A N 1
ATOM 1633 C CA . GLY A 1 225 ? -1.648 4.245 -17.439 1.00 89.44 225 GLY A CA 1
ATOM 1634 C C . GLY A 1 225 ? -0.183 4.219 -17.021 1.00 89.44 225 GLY A C 1
ATOM 1635 O O . GLY A 1 225 ? 0.125 4.003 -15.844 1.00 89.44 225 GLY A O 1
ATOM 1636 N N . GLY A 1 226 ? 0.713 4.450 -17.972 1.00 89.94 226 GLY A N 1
ATOM 1637 C CA . GLY A 1 226 ? 2.149 4.325 -17.772 1.00 89.94 226 GLY A CA 1
ATOM 1638 C C . GLY A 1 226 ? 2.972 4.852 -18.940 1.00 89.94 226 GLY A C 1
ATOM 1639 O O . GLY A 1 226 ? 2.476 5.595 -19.790 1.00 89.94 226 GLY A O 1
ATOM 1640 N N . GLU A 1 227 ? 4.226 4.424 -18.979 1.00 88.88 227 GLU A N 1
ATOM 1641 C CA . GLU A 1 227 ? 5.144 4.673 -20.081 1.00 88.88 227 GLU A CA 1
ATOM 1642 C C . GLU A 1 227 ? 5.881 3.405 -20.498 1.00 88.88 227 GLU A C 1
ATOM 1644 O O . GLU A 1 227 ? 6.123 2.497 -19.693 1.00 88.88 227 GLU A O 1
ATOM 1649 N N . VAL A 1 228 ? 6.264 3.388 -21.767 1.00 88.25 228 VAL A N 1
ATOM 1650 C CA . VAL A 1 228 ? 7.250 2.465 -22.319 1.00 88.25 228 VAL A CA 1
ATOM 1651 C C . VAL A 1 228 ? 8.348 3.291 -22.965 1.00 88.25 228 VAL A C 1
ATOM 1653 O O . VAL A 1 228 ? 8.067 4.233 -23.702 1.00 88.25 228 VAL A O 1
ATOM 1656 N N . SER A 1 229 ? 9.600 2.949 -22.686 1.00 88.31 229 SER A N 1
ATOM 1657 C CA . SER A 1 229 ? 10.764 3.606 -23.273 1.00 88.31 229 SER A CA 1
ATOM 1658 C C . SER A 1 229 ? 11.578 2.624 -24.099 1.00 88.31 229 SER A C 1
ATOM 1660 O O . SER A 1 229 ? 11.870 1.506 -23.656 1.00 88.31 229 SER A O 1
ATOM 1662 N N . TYR A 1 230 ? 11.994 3.048 -25.284 1.00 87.69 230 TYR A N 1
ATOM 1663 C CA . TYR A 1 230 ? 12.850 2.270 -26.172 1.00 87.69 230 TYR A CA 1
ATOM 1664 C C . TYR A 1 230 ? 14.075 3.089 -26.576 1.00 87.69 230 TYR A C 1
ATOM 1666 O O . TYR A 1 230 ? 14.010 4.298 -26.807 1.00 87.69 230 TYR A O 1
ATOM 1674 N N . ALA A 1 231 ? 15.227 2.423 -26.649 1.00 87.06 231 ALA A N 1
ATOM 1675 C CA . ALA A 1 231 ? 16.411 3.040 -27.224 1.00 87.06 231 ALA A CA 1
ATOM 1676 C C . ALA A 1 231 ? 16.271 3.078 -28.741 1.00 87.06 231 ALA A C 1
ATOM 1678 O O . ALA A 1 231 ? 16.116 2.044 -29.390 1.00 87.06 231 ALA A O 1
ATOM 1679 N N . VAL A 1 232 ? 16.376 4.277 -29.296 1.00 86.62 232 VAL A N 1
ATOM 1680 C CA . VAL A 1 232 ? 16.440 4.502 -30.740 1.00 86.62 232 VAL A CA 1
ATOM 1681 C C . VAL A 1 232 ? 17.900 4.461 -31.198 1.00 86.62 232 VAL A C 1
ATOM 1683 O O . VAL A 1 232 ? 18.213 3.912 -32.251 1.00 86.62 232 VAL A O 1
ATOM 1686 N N . THR A 1 233 ? 18.820 4.986 -30.379 1.00 88.25 233 THR A N 1
ATOM 1687 C CA . THR A 1 233 ? 20.276 4.856 -30.564 1.00 88.25 233 THR A CA 1
ATOM 1688 C C . THR A 1 233 ? 20.972 4.613 -29.221 1.00 88.25 233 THR A C 1
ATOM 1690 O O . THR A 1 233 ? 20.343 4.659 -28.166 1.00 88.25 233 THR A O 1
ATOM 1693 N N . SER A 1 234 ? 22.294 4.402 -29.226 1.00 84.94 234 SER A N 1
ATOM 1694 C CA . SER A 1 234 ? 23.089 4.221 -27.999 1.00 84.94 234 SER A CA 1
ATOM 1695 C C . SER A 1 234 ? 23.083 5.426 -27.048 1.00 84.94 234 SER A C 1
ATOM 1697 O O . SER A 1 234 ? 23.521 5.294 -25.910 1.00 84.94 234 SER A O 1
ATOM 1699 N N . SER A 1 235 ? 22.636 6.600 -27.502 1.00 88.25 235 SER A N 1
ATOM 1700 C CA . SER A 1 235 ? 22.571 7.832 -26.703 1.00 88.25 235 SER A CA 1
ATOM 1701 C C . SER A 1 235 ? 21.206 8.522 -26.759 1.00 88.25 235 SER A C 1
ATOM 1703 O O . SER A 1 235 ? 21.090 9.664 -26.320 1.00 88.25 235 SER A O 1
ATOM 1705 N N . TYR A 1 236 ? 20.190 7.876 -27.339 1.00 87.69 236 TYR A N 1
ATOM 1706 C CA . TYR A 1 236 ? 18.863 8.458 -27.517 1.00 87.69 236 TYR A CA 1
ATOM 1707 C C . TYR A 1 236 ? 17.770 7.437 -27.213 1.00 87.69 236 TYR A C 1
ATOM 1709 O O . TYR A 1 236 ? 17.722 6.357 -27.807 1.00 87.69 236 TYR A O 1
ATOM 1717 N N . THR A 1 237 ? 16.886 7.816 -26.298 1.00 89.88 237 THR A N 1
ATOM 1718 C CA . THR A 1 237 ? 15.708 7.055 -25.885 1.00 89.88 237 THR A CA 1
ATOM 1719 C C . THR A 1 237 ? 14.461 7.878 -26.144 1.00 89.88 237 THR A C 1
ATOM 1721 O O . THR A 1 237 ? 14.420 9.062 -25.804 1.00 89.88 237 THR A O 1
ATOM 1724 N N . GLU A 1 238 ? 13.442 7.231 -26.688 1.00 88.38 238 GLU A N 1
ATOM 1725 C CA . GLU A 1 238 ? 12.092 7.776 -26.778 1.00 88.38 238 GLU A CA 1
ATOM 1726 C C . GLU A 1 238 ? 11.195 7.072 -25.762 1.00 88.38 238 GLU A C 1
ATOM 1728 O O . GLU A 1 238 ? 11.420 5.906 -25.427 1.00 88.38 238 GLU A O 1
ATOM 1733 N N . SER A 1 239 ? 10.191 7.797 -25.272 1.00 87.56 239 SER A N 1
ATOM 1734 C CA . SER A 1 239 ? 9.148 7.264 -24.401 1.00 87.56 239 SER A CA 1
ATOM 1735 C C . SER A 1 239 ? 7.786 7.506 -25.031 1.00 87.56 239 SER A C 1
ATOM 1737 O O . SER A 1 239 ? 7.503 8.608 -25.505 1.00 87.56 239 SER A O 1
ATOM 1739 N N . GLU A 1 240 ? 6.923 6.504 -24.959 1.00 89.00 240 GLU A N 1
ATOM 1740 C CA . GLU A 1 240 ? 5.5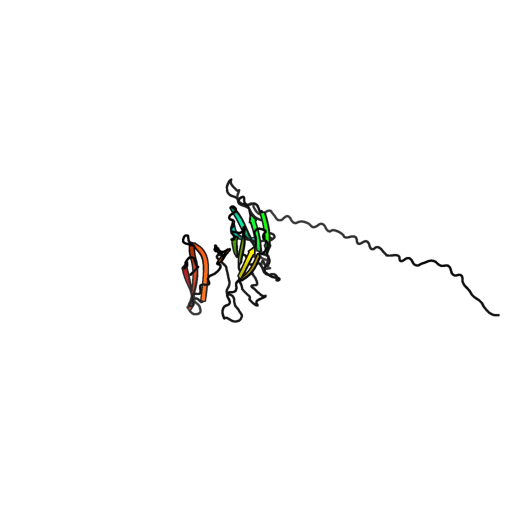23 6.594 -25.351 1.00 89.00 240 GLU A CA 1
ATOM 1741 C C . GLU A 1 240 ? 4.619 6.469 -24.125 1.00 89.00 240 GLU A C 1
ATOM 1743 O O . GLU A 1 240 ? 4.847 5.651 -23.228 1.00 89.00 240 GLU A O 1
ATOM 1748 N N . ILE A 1 241 ? 3.551 7.271 -24.105 1.00 86.31 241 ILE A N 1
ATOM 1749 C CA . ILE A 1 241 ? 2.473 7.108 -23.130 1.00 86.31 241 ILE A CA 1
ATOM 1750 C C . ILE A 1 241 ? 1.717 5.833 -23.486 1.00 86.31 241 ILE A C 1
ATOM 1752 O O . ILE A 1 241 ? 1.209 5.694 -24.597 1.00 86.31 241 ILE A O 1
ATOM 1756 N N . THR A 1 242 ? 1.585 4.934 -22.517 1.00 87.31 242 THR A N 1
ATOM 1757 C CA . THR A 1 242 ? 0.832 3.691 -22.674 1.00 87.31 242 THR A CA 1
ATOM 1758 C C . THR A 1 242 ? -0.411 3.719 -21.795 1.00 87.31 242 THR A C 1
ATOM 1760 O O . THR A 1 242 ? -0.336 3.986 -20.595 1.00 87.31 242 THR A O 1
ATOM 1763 N N . VAL A 1 243 ? -1.566 3.432 -22.399 1.00 90.19 243 VAL A N 1
ATOM 1764 C CA . VAL A 1 243 ? -2.840 3.238 -21.699 1.00 90.19 243 VAL A CA 1
ATOM 1765 C C . VAL A 1 243 ? -3.494 1.969 -22.225 1.00 90.19 243 VAL A C 1
ATOM 1767 O O . VAL A 1 243 ? -3.762 1.864 -23.420 1.00 90.19 243 VAL A O 1
ATOM 1770 N N . PHE A 1 244 ? -3.777 1.015 -21.342 1.00 88.94 244 PHE A N 1
ATOM 1771 C CA . PHE A 1 244 ? -4.456 -0.231 -21.698 1.00 88.94 244 PHE A CA 1
ATOM 1772 C C . PHE A 1 244 ? -5.498 -0.606 -20.653 1.00 88.94 244 PHE A C 1
ATOM 1774 O O . PHE A 1 244 ? -5.418 -0.205 -19.489 1.00 88.94 244 PHE A O 1
ATOM 1781 N N . LYS A 1 245 ? -6.506 -1.357 -21.097 1.00 89.44 245 LYS A N 1
ATOM 1782 C CA . LYS A 1 245 ? -7.566 -1.884 -20.247 1.00 89.44 245 LYS A CA 1
ATOM 1783 C C . LYS A 1 245 ? -7.406 -3.392 -20.125 1.00 89.44 245 LYS A C 1
ATOM 1785 O O . LYS A 1 245 ? -7.217 -4.061 -21.133 1.00 89.44 245 LYS A O 1
ATOM 1790 N N . LEU A 1 246 ? -7.529 -3.874 -18.901 1.00 86.75 246 LEU A N 1
ATOM 1791 C CA . LEU A 1 246 ? -7.537 -5.276 -18.532 1.00 86.75 246 LEU A CA 1
ATOM 1792 C C . LEU A 1 246 ? -8.958 -5.699 -18.168 1.00 86.75 246 LEU A C 1
ATOM 1794 O O . LEU A 1 246 ? -9.767 -4.877 -17.711 1.00 86.75 246 LEU A O 1
ATOM 1798 N N . ASP A 1 247 ? -9.253 -6.979 -18.342 1.00 86.62 247 ASP A N 1
ATOM 1799 C CA . ASP A 1 247 ? -10.504 -7.564 -17.870 1.00 86.62 247 ASP A CA 1
ATOM 1800 C C . ASP A 1 247 ? -10.564 -7.658 -16.328 1.00 86.62 247 ASP A C 1
ATOM 1802 O O . ASP A 1 247 ? -9.662 -7.216 -15.610 1.00 86.62 247 ASP A O 1
ATOM 1806 N N . SER A 1 248 ? -11.647 -8.225 -15.787 1.00 82.38 248 SER A N 1
ATOM 1807 C CA . SER A 1 248 ? -11.836 -8.369 -14.334 1.00 82.38 248 SER A CA 1
ATOM 1808 C C . SER A 1 248 ? -10.855 -9.326 -13.655 1.00 82.38 248 SER A C 1
ATOM 1810 O O . SER A 1 248 ? -10.817 -9.392 -12.429 1.00 82.38 248 SER A O 1
ATOM 1812 N N . THR A 1 249 ? -10.096 -10.098 -14.431 1.00 78.31 249 THR A N 1
ATOM 1813 C CA . THR A 1 249 ? -9.004 -10.950 -13.946 1.00 78.31 249 THR A CA 1
ATOM 1814 C C . THR A 1 249 ? -7.647 -10.258 -14.047 1.00 78.31 249 THR A C 1
ATOM 1816 O O . THR A 1 249 ? -6.664 -10.771 -13.515 1.00 78.31 249 THR A O 1
ATOM 1819 N N . GLY A 1 250 ? -7.592 -9.087 -14.687 1.00 74.94 250 GLY A N 1
ATOM 1820 C CA . GLY A 1 250 ? -6.371 -8.335 -14.927 1.00 74.94 250 GLY A CA 1
ATOM 1821 C C . GLY A 1 250 ? -5.577 -8.816 -16.146 1.00 74.94 250 GLY A C 1
ATOM 1822 O O . GLY A 1 250 ? -4.378 -8.562 -16.181 1.00 74.94 250 GLY A O 1
ATOM 1823 N N . THR A 1 251 ? -6.215 -9.486 -17.113 1.00 78.19 251 THR A N 1
ATOM 1824 C CA . THR A 1 251 ? -5.583 -9.941 -18.369 1.00 78.19 251 THR A CA 1
ATOM 1825 C C . THR A 1 251 ? -5.880 -8.998 -19.532 1.00 78.19 251 THR A C 1
ATOM 1827 O O . THR A 1 251 ? -6.971 -8.374 -19.529 1.00 78.19 251 THR A O 1
#

Secondary structure (DSSP, 8-state):
---------------PPPP---------------PPPPPPPPPPBTTB-------SSSSEEEEEEEE-TTS-EEEEEEE-S-SSS-S---PPEEEEEE-TTS-EEEEEEE--SSSSPPP--SEEEE-TTS-EEEEE--TT-BGGGTBS--EEEEEE-TTS-EEEEEEE----SPTTT-PPP------EE-TTS-EE-------TT-SEEEEEEEEE-TTS-EEEEEEEEEEEETTEEEEEEEEEEE-TT--

Sequence (251 aa):
MTNGIRKLSLLLGFARAGILLVLVLFMIPTVARVSAAKSPPPRSTGSSFATAYSVPYSYSVAKSISQASSGGFVVGALCSAAAATTPNCNGPATVLRVDSSGNIQSQTQYSYGNGPQSTALNILKATSDGGAIFAGQPQSGCPALNLSSCGAIVKVDSTGKVQWANNLLFATSATPYSSPLTWPFDIQQTTDGGFQWTHVFVDPKSQYSAAYSVRQTADGGYIVGGEVSYAVTSSYTESEITVFKLDSTGT

Mean predicted aligned error: 13.78 Å

Foldseek 3Di:
DDDDDDDDDDDDDDDDDDDDDDDDDDDDDDDDDDDPDDDADPDADPQGDDGDDDDPEPAKDFQEKEAAPQQWIKTKMFGDPPPPDDDDRLFFIKIFTAGNRGHTPDIDGDDDDDDSWYAAANYKYQANQLWIKGKGWICQACVVVPESTWMKIWIAGNVRHTPDIDTHAPFDPDPPTYRDHDGWQDWDQDPVRRIDTDDDDDDPQFPDWDWDHWDQDPQQKIKTWTKGWHDPDPPDIDIDIDIDIGHNNRD

Nearest PDB structures (foldseek):
  7fh7-assembly1_A  TM=6.364E-01  e=5.463E-06  Cylindrospermum licheniforme UTEX B 2014
  3srg-assembly1_A  TM=4.002E-01  e=2.237E-03  synthetic construct
  4fj6-assembly2_C  TM=5.705E-01  e=7.341E-02  Parabacteroides distasonis ATCC 8503
  2dyu-assembly1_B  TM=4.657E-01  e=6.638E-01  Helicobacter pylori 26695
  8voh-assembly1_B  TM=4.101E-01  e=6.002E+00  Homo sapiens

Solvent-accessible surface area (backbone atoms only — not comparable to full-atom values): 15498 Å² total; per-residue (Å²): 137,86,89,84,89,85,85,90,85,81,88,83,84,92,78,88,85,81,86,84,84,85,81,84,79,83,82,75,84,79,80,78,79,82,73,81,81,74,82,77,56,64,86,57,52,105,90,47,70,49,76,80,82,87,64,105,45,100,41,64,42,79,53,27,64,22,69,32,96,87,58,18,34,35,37,31,31,37,47,39,64,89,50,100,57,82,74,69,51,52,43,43,22,32,45,34,35,27,43,72,78,62,48,79,75,46,76,46,77,41,65,47,71,96,59,77,31,16,28,25,58,52,32,39,36,43,37,96,83,57,19,36,38,32,24,9,47,24,77,62,25,34,62,97,74,71,17,74,33,24,22,30,40,38,36,26,40,64,88,66,49,76,76,50,72,48,76,42,79,55,75,49,97,51,82,79,59,45,26,59,89,42,77,57,72,66,74,44,78,43,96,88,71,51,69,56,65,86,76,87,86,77,61,92,78,40,83,46,72,45,80,79,45,62,44,78,42,98,85,54,17,33,41,39,35,33,40,40,24,33,71,80,47,102,88,42,72,50,72,45,84,40,73,53,75,26,42,66,87,63,93

pLDDT: mean 74.53, std 18.49, range [34.31, 97.38]

Radius of gyration: 30.7 Å; Cα contacts (8 Å, |Δi|>4): 479; chains: 1; bounding box: 85×51×118 Å